Protein 6QE0 (pdb70)

Structure (mmCIF, N/CA/C/O backbone):
data_6QE0
#
_entry.id   6QE0
#
_cell.length_a   47.820
_cell.length_b   58.400
_cell.length_c   49.230
_cell.angle_alpha   90.00
_cell.angle_beta   97.32
_cell.angle_gamma   90.00
#
_symmetry.space_group_name_H-M   'P 1 21 1'
#
loop_
_entity.id
_entity.type
_entity.pdbx_description
1 polymer 'Ribosomal RNA large subunit methyltransferase J'
2 non-polymer '(2~{S})-4-[[(2~{R},3~{S},4~{R},5~{R})-5-(6-aminopurin-9-yl)-3,4-bis(oxidanyl)oxolan-2-yl]methyl-[2-[[9-[(2~{R},3~{R},4~{S},5~{R})-5-(hydroxymethyl)-3,4-bis(oxidanyl)oxolan-2-yl]purin-6-yl]amino]ethyl]amino]-2-azanyl-butanoic acid'
3 water water
#
loop_
_atom_site.group_PDB
_atom_site.id
_atom_site.type_symbol
_atom_site.label_atom_id
_atom_site.label_alt_id
_atom_site.label_comp_id
_atom_site.label_asym_id
_atom_site.label_entity_id
_atom_site.label_seq_id
_atom_site.pdbx_PDB_ins_code
_atom_site.Cartn_x
_atom_site.Cartn_y
_atom_site.Cartn_z
_atom_site.occupancy
_atom_site.B_iso_or_equiv
_atom_site.auth_seq_id
_atom_site.auth_comp_id
_atom_site.auth_asym_id
_atom_site.auth_atom_id
_atom_site.pdbx_PDB_model_num
ATOM 1 N N . GLY A 1 1 ? -5.379 -14.646 -16.045 1.00 43.11 -2 GLY A N 1
ATOM 2 C CA . GLY A 1 1 ? -4.226 -15.265 -15.417 1.00 39.49 -2 GLY A CA 1
ATOM 3 C C . GLY A 1 1 ? -3.855 -14.582 -14.119 1.00 41.82 -2 GLY A C 1
ATOM 4 O O . GLY A 1 1 ? -4.332 -13.484 -13.832 1.00 42.01 -2 GLY A O 1
ATOM 5 N N . SER A 1 2 ? -2.999 -15.236 -13.329 1.00 39.79 -1 SER A N 1
ATOM 6 C CA . SER A 1 2 ? -2.631 -14.701 -12.023 1.00 42.62 -1 SER A CA 1
ATOM 7 C C . SER A 1 2 ? -1.712 -13.494 -12.127 1.00 44.19 -1 SER A C 1
ATOM 8 O O . SER A 1 2 ? -1.557 -12.762 -11.142 1.00 46.80 -1 SER A O 1
ATOM 11 N N . HIS A 1 3 ? -1.104 -13.271 -13.292 1.00 42.76 0 HIS A N 1
ATOM 12 C CA . HIS A 1 3 ? -0.169 -12.162 -13.442 1.00 45.17 0 HIS A CA 1
ATOM 13 C C . HIS A 1 3 ? -0.873 -10.825 -13.655 1.00 44.17 0 HIS A C 1
ATOM 14 O O . HIS A 1 3 ? -0.292 -9.773 -13.366 1.00 42.95 0 HIS A O 1
ATOM 21 N N . MET A 1 4 ? -2.108 -10.834 -14.155 1.00 44.86 1 MET A N 1
ATOM 22 C CA . MET A 1 4 ? -2.857 -9.603 -14.412 1.00 43.56 1 MET A CA 1
ATOM 23 C C . MET A 1 4 ? -4.258 -9.760 -13.829 1.00 41.02 1 MET A C 1
ATOM 24 O O . MET A 1 4 ? -5.136 -10.364 -14.452 1.00 39.13 1 MET A O 1
ATOM 29 N N . LEU A 1 5 ? -4.466 -9.208 -12.639 1.00 40.17 2 LEU A N 1
ATOM 30 C CA . LEU A 1 5 ? -5.719 -9.382 -11.924 1.00 36.15 2 LEU A CA 1
ATOM 31 C C . LEU A 1 5 ? -6.667 -8.227 -12.213 1.00 36.06 2 LEU A C 1
ATOM 32 O O . LEU A 1 5 ? -6.248 -7.087 -12.429 1.00 34.86 2 LEU A O 1
ATOM 37 N N . SER A 1 6 ? -7.958 -8.541 -12.242 1.00 35.47 3 SER A N 1
ATOM 38 C CA . SER A 1 6 ? -8.988 -7.520 -12.346 1.00 35.29 3 SER A CA 1
ATOM 39 C C . SER A 1 6 ? -9.463 -7.164 -10.946 1.00 29.39 3 SER A C 1
ATOM 40 O O . SER A 1 6 ? -9.641 -8.044 -10.100 1.00 32.96 3 SER A O 1
ATOM 43 N N . TYR A 1 7 ? -9.665 -5.870 -10.707 1.00 30.12 4 TYR A N 1
ATOM 44 C CA . TYR A 1 7 ? -10.143 -5.427 -9.401 1.00 29.96 4 TYR A CA 1
ATOM 45 C C . TYR A 1 7 ? -11.493 -6.057 -9.078 1.00 29.93 4 TYR A C 1
ATOM 46 O O . TYR A 1 7 ? -12.293 -6.361 -9.967 1.00 32.02 4 TYR A O 1
ATOM 55 N N . ARG A 1 8 ? -11.736 -6.261 -7.787 1.00 28.06 5 ARG A N 1
ATOM 56 C CA . ARG A 1 8 ? -12.992 -6.845 -7.333 1.00 25.91 5 ARG A CA 1
ATOM 57 C C . ARG A 1 8 ? -14.114 -5.822 -7.416 1.00 30.23 5 ARG A C 1
ATOM 58 O O . ARG A 1 8 ? -13.973 -4.688 -6.950 1.00 28.91 5 ARG A O 1
ATOM 66 N N . HIS A 1 9 ? -15.226 -6.229 -8.019 1.00 28.77 6 HIS A N 1
ATOM 67 C CA . HIS A 1 9 ? -16.448 -5.444 -7.972 1.00 31.09 6 HIS A CA 1
ATOM 68 C C . HIS A 1 9 ? -17.153 -5.678 -6.642 1.00 30.19 6 HIS A C 1
ATOM 69 O O . HIS A 1 9 ? -17.059 -6.754 -6.045 1.00 31.90 6 HIS A O 1
ATOM 76 N N . SER A 1 10 ? -17.864 -4.656 -6.171 1.00 28.16 7 SER A N 1
ATOM 77 C CA . SER A 1 10 ? -18.667 -4.823 -4.967 1.00 29.33 7 SER A CA 1
ATOM 78 C C . SER A 1 10 ? -19.948 -4.019 -5.100 1.00 30.39 7 SER A C 1
ATOM 79 O O . SER A 1 10 ? -19.918 -2.869 -5.548 1.00 29.22 7 SER A O 1
ATOM 82 N N . PHE A 1 11 ? -21.063 -4.632 -4.710 1.00 27.63 8 PHE A N 1
ATOM 83 C CA . PHE A 1 11 ? -22.331 -3.920 -4.629 1.00 28.18 8 PHE A CA 1
ATOM 84 C C . PHE A 1 11 ? -22.408 -3.065 -3.370 1.00 26.79 8 PHE A C 1
ATOM 85 O O . PHE A 1 11 ? -23.080 -2.023 -3.359 1.00 27.07 8 PHE A O 1
ATOM 93 N N . HIS A 1 12 ? -21.715 -3.478 -2.313 1.00 26.89 9 HIS A N 1
ATOM 94 C CA . HIS A 1 12 ? -21.866 -2.908 -0.985 1.00 26.57 9 HIS A CA 1
ATOM 95 C C . HIS A 1 12 ? -20.832 -1.843 -0.658 1.00 23.09 9 HIS A C 1
ATOM 96 O O . HIS A 1 12 ? -21.073 -1.023 0.232 1.00 25.94 9 HIS A O 1
ATOM 103 N N . ALA A 1 13 ? -19.695 -1.834 -1.350 1.00 24.11 10 ALA A N 1
ATOM 104 C CA . ALA A 1 13 ? -18.582 -0.993 -0.935 1.00 22.76 10 ALA A CA 1
ATOM 105 C C . ALA A 1 13 ? -18.986 0.481 -0.950 1.00 22.99 10 ALA A C 1
ATOM 106 O O . ALA A 1 13 ? -19.720 0.932 -1.838 1.00 23.42 10 ALA A O 1
ATOM 108 N N . GLY A 1 14 ? -18.524 1.224 0.056 1.00 21.93 11 GLY A N 1
ATOM 109 C CA . GLY A 1 14 ? -18.875 2.619 0.209 1.00 19.12 11 GLY A CA 1
ATOM 110 C C . GLY A 1 14 ? -20.255 2.870 0.760 1.00 21.24 11 GLY A C 1
ATOM 111 O O . GLY A 1 14 ? -20.738 4.004 0.690 1.00 21.28 11 GLY A O 1
ATOM 112 N N . ASN A 1 15 ? -20.880 1.862 1.352 1.00 20.27 12 ASN A N 1
ATOM 113 C CA . ASN A 1 15 ? -22.190 2.066 1.959 1.00 19.10 12 ASN A CA 1
ATOM 114 C C . ASN A 1 15 ? -22.050 2.807 3.283 1.00 22.67 12 ASN A C 1
ATOM 115 O O . ASN A 1 15 ? -20.956 3.199 3.702 1.00 22.22 12 ASN A O 1
ATOM 120 N N . HIS A 1 16 ? -23.184 3.000 3.965 1.00 20.61 13 HIS A N 1
ATOM 121 C CA . HIS A 1 16 ? -23.163 3.756 5.212 1.00 20.24 13 HIS A CA 1
ATOM 122 C C . HIS A 1 16 ? -22.235 3.120 6.237 1.00 21.02 13 HIS A C 1
ATOM 123 O O . HIS A 1 16 ? -21.562 3.831 6.988 1.00 20.41 13 HIS A O 1
ATOM 130 N N . ALA A 1 17 ? -22.187 1.780 6.277 1.00 18.84 14 ALA A N 1
ATOM 131 C CA . ALA A 1 17 ? -21.332 1.098 7.245 1.00 21.42 14 ALA A CA 1
ATOM 132 C C . ALA A 1 17 ? -19.862 1.368 6.965 1.00 19.58 14 ALA A C 1
ATOM 133 O O . ALA A 1 17 ? -19.090 1.612 7.897 1.00 22.37 14 ALA A O 1
ATOM 135 N N . ASP A 1 18 ? -19.466 1.309 5.686 1.00 19.43 15 ASP A N 1
ATOM 136 C CA . ASP A 1 18 ? -18.083 1.590 5.306 1.00 17.85 15 ASP A CA 1
ATOM 137 C C . ASP A 1 18 ? -17.722 3.027 5.655 1.00 22.00 15 ASP A C 1
ATOM 138 O O . ASP A 1 18 ? -16.634 3.307 6.180 1.00 17.98 15 ASP A O 1
ATOM 143 N N . VAL A 1 19 ? -18.623 3.964 5.366 1.00 18.24 16 VAL A N 1
ATOM 144 C CA . VAL A 1 19 ? -18.370 5.355 5.735 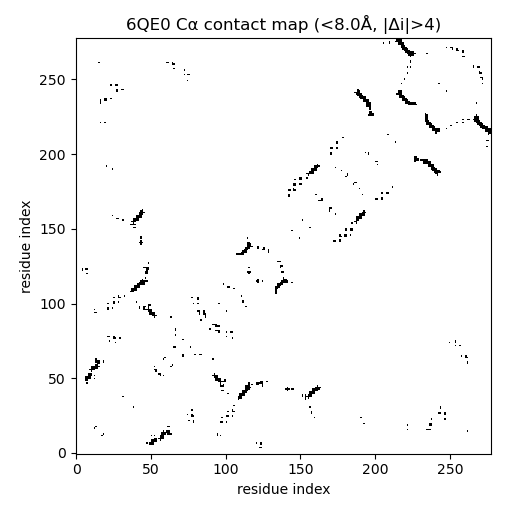1.00 16.15 16 VAL A CA 1
ATOM 145 C C . VAL A 1 19 ? -18.066 5.477 7.217 1.00 18.05 16 VAL A C 1
ATOM 146 O O . VAL A 1 19 ? -17.072 6.094 7.608 1.00 20.79 16 VAL A O 1
ATOM 150 N N . LEU A 1 20 ? -18.910 4.893 8.073 1.00 18.59 17 LEU A N 1
ATOM 151 C CA . LEU A 1 20 ? -18.658 4.979 9.506 1.00 16.64 17 LEU A CA 1
ATOM 152 C C . LEU A 1 20 ? -17.353 4.289 9.883 1.00 19.80 17 LEU A C 1
ATOM 153 O O . LEU A 1 20 ? -16.546 4.830 10.650 1.00 19.62 17 LEU A O 1
ATOM 158 N N . LYS A 1 21 ? -17.138 3.084 9.358 1.00 21.59 18 LYS A N 1
ATOM 159 C CA . LYS A 1 21 ? -16.003 2.270 9.798 1.00 18.81 18 LYS A CA 1
ATOM 160 C C . LYS A 1 21 ? -14.668 2.892 9.383 1.00 19.67 18 LYS A C 1
ATOM 161 O O . LYS A 1 21 ? -13.743 3.004 10.200 1.00 20.78 18 LYS A O 1
ATOM 167 N N . HIS A 1 22 ? -14.588 3.347 8.139 1.00 18.39 19 HIS A N 1
ATOM 168 C CA . HIS A 1 22 ? -13.344 3.920 7.626 1.00 15.93 19 HIS A CA 1
ATOM 169 C C . HIS A 1 22 ? -13.104 5.324 8.168 1.00 18.24 19 HIS A C 1
ATOM 170 O O . HIS A 1 22 ? -11.941 5.737 8.326 1.00 21.66 19 HIS A O 1
ATOM 177 N N . THR A 1 23 ? -14.179 6.074 8.451 1.00 17.92 20 THR A N 1
ATOM 178 C CA . THR A 1 23 ? -14.038 7.323 9.196 1.00 16.73 20 THR A CA 1
ATOM 179 C C . THR A 1 23 ? -13.350 7.075 10.529 1.00 20.30 20 THR A C 1
ATOM 180 O O . THR A 1 23 ? -12.347 7.717 10.864 1.00 19.23 20 THR A O 1
ATOM 184 N N . VAL A 1 24 ? -13.862 6.115 11.295 1.00 22.01 21 VAL A N 1
ATOM 185 C CA . VAL A 1 24 ? -13.295 5.842 12.608 1.00 18.64 21 VAL A CA 1
ATOM 186 C C . VAL A 1 24 ? -11.859 5.333 12.487 1.00 20.14 21 VAL A C 1
ATOM 187 O O . VAL A 1 24 ? -10.974 5.744 13.254 1.00 20.67 21 VAL A O 1
ATOM 191 N N . GLN A 1 25 ? -11.614 4.433 11.529 1.00 17.62 22 GLN A N 1
ATOM 192 C CA . GLN A 1 25 ? -10.253 3.947 11.283 1.00 14.43 22 GLN A CA 1
ATOM 193 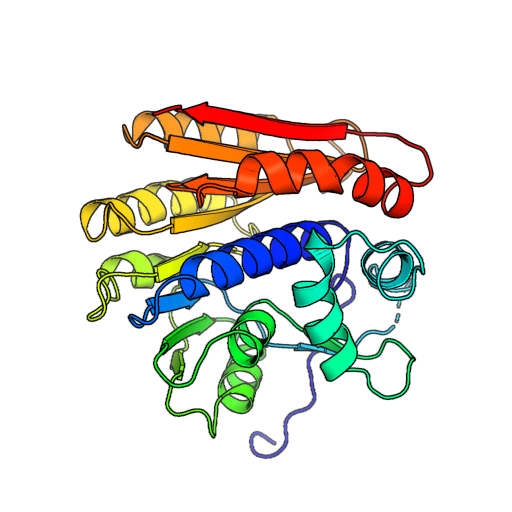C C . GLN A 1 25 ? -9.301 5.102 11.000 1.00 22.02 22 GLN A C 1
ATOM 194 O O . GLN A 1 25 ? -8.209 5.183 11.585 1.00 21.81 22 GLN A O 1
ATOM 200 N N . SER A 1 26 ? -9.705 6.017 10.115 1.00 19.37 23 SER A N 1
ATOM 201 C CA . SER A 1 26 ? -8.824 7.131 9.758 1.00 18.37 23 SER A CA 1
ATOM 202 C C . SER A 1 26 ? -8.548 8.038 10.953 1.00 20.57 23 SER A C 1
ATOM 203 O O . SER A 1 26 ? -7.405 8.486 11.150 1.00 22.62 23 SER A O 1
ATOM 206 N N . LEU A 1 27 ? -9.568 8.298 11.777 1.00 22.42 24 LEU A N 1
ATOM 207 C CA . LEU A 1 27 ? -9.371 9.165 12.933 1.00 21.07 24 LEU A CA 1
ATOM 208 C C . LEU A 1 27 ? -8.402 8.536 13.924 1.00 22.38 24 LEU A C 1
ATOM 209 O O . LEU A 1 27 ? -7.569 9.230 14.512 1.00 24.12 24 LEU A O 1
ATOM 214 N N . ILE A 1 28 ? -8.485 7.217 14.109 1.00 24.52 25 ILE A N 1
ATOM 215 C CA . ILE A 1 28 ? -7.530 6.547 14.990 1.00 21.18 25 ILE A CA 1
ATOM 216 C C . ILE A 1 28 ? -6.122 6.614 14.412 1.00 22.10 25 ILE A C 1
ATOM 217 O O . ILE A 1 28 ? -5.172 6.999 15.103 1.00 24.20 25 ILE A O 1
ATOM 222 N N . ILE A 1 29 ? -5.974 6.255 13.137 1.00 21.60 26 ILE A N 1
ATOM 223 C CA . ILE A 1 29 ? -4.660 6.345 12.494 1.00 19.09 26 ILE A CA 1
ATOM 224 C C . ILE A 1 29 ? -4.067 7.745 12.664 1.00 25.32 26 ILE A C 1
ATOM 225 O O . ILE A 1 29 ? -2.912 7.903 13.079 1.00 22.42 26 ILE A O 1
ATOM 230 N N . GLU A 1 30 ? -4.852 8.785 12.375 1.00 22.62 27 GLU A N 1
ATOM 231 C CA . GLU A 1 30 ? -4.312 10.144 12.498 1.00 24.17 27 GLU A CA 1
ATOM 232 C C . GLU A 1 30 ? -3.878 10.456 13.924 1.00 24.87 27 GLU A C 1
ATOM 233 O O . GLU A 1 30 ? -2.882 11.155 14.130 1.00 24.63 27 GLU A O 1
ATOM 239 N N . SER A 1 31 ? -4.577 9.919 14.923 1.00 21.08 28 SER A N 1
ATOM 240 C CA . SER A 1 31 ? -4.201 10.167 16.306 1.00 23.95 28 SER A CA 1
ATOM 241 C C . SER A 1 31 ? -2.907 9.449 16.664 1.00 25.18 28 SER A C 1
ATOM 242 O O . SER A 1 31 ? -2.040 10.018 17.341 1.00 25.13 28 SER A O 1
ATOM 245 N N . LEU A 1 32 ? -2.769 8.193 16.238 1.00 23.26 29 LEU A N 1
ATOM 246 C CA . LEU A 1 32 ? -1.520 7.478 16.480 1.00 24.31 29 LEU A CA 1
ATOM 247 C C . LEU A 1 32 ? -0.344 8.200 15.840 1.00 25.43 29 LEU A C 1
ATOM 248 O O . LEU A 1 32 ? 0.782 8.129 16.350 1.00 29.73 29 LEU A O 1
ATOM 253 N N . LYS A 1 33 ? -0.583 8.896 14.729 1.00 23.35 30 LYS A N 1
ATOM 254 C CA . LYS A 1 33 ? 0.478 9.647 14.064 1.00 25.50 30 LYS A CA 1
ATOM 255 C C . LYS A 1 33 ? 0.883 10.912 14.819 1.00 30.10 30 LYS A C 1
ATOM 256 O O . LYS A 1 33 ? 1.801 11.614 14.368 1.00 28.69 30 LYS A O 1
ATOM 262 N N . GLU A 1 34 ? 0.257 11.204 15.963 1.00 25.57 31 GLU A N 1
ATOM 263 C CA . GLU A 1 34 ? 0.639 12.356 16.768 1.00 30.26 31 GLU A CA 1
ATOM 264 C C . GLU A 1 34 ? 1.945 12.141 17.525 1.00 29.41 31 GLU A C 1
ATOM 265 O O . GLU A 1 34 ? 2.479 13.100 18.091 1.00 31.19 31 GLU A O 1
ATOM 271 N N . LYS A 1 35 ? 2.456 10.920 17.568 1.00 28.31 32 LYS A N 1
ATOM 272 C CA . LYS A 1 35 ? 3.790 10.644 18.081 1.00 31.56 32 LYS A CA 1
ATOM 273 C C . LYS A 1 35 ? 4.640 10.082 16.952 1.00 32.09 32 LYS A C 1
ATOM 274 O O . LYS A 1 35 ? 4.164 9.274 16.150 1.00 29.77 32 LYS A O 1
ATOM 280 N N . ASP A 1 36 ? 5.908 10.504 16.894 1.00 30.36 33 ASP A N 1
ATOM 281 C CA . ASP A 1 36 ? 6.789 10.048 15.827 1.00 29.82 33 ASP A CA 1
ATOM 282 C C . ASP A 1 36 ? 7.042 8.548 15.873 1.00 26.95 33 ASP A C 1
ATOM 283 O O . ASP A 1 36 ? 7.332 7.950 14.830 1.00 30.26 33 ASP A O 1
ATOM 288 N N . LYS A 1 37 ? 6.922 7.931 17.039 1.00 25.32 34 LYS A N 1
ATOM 289 C CA . LYS A 1 37 ? 7.288 6.532 17.190 1.00 27.66 34 LYS A CA 1
ATOM 290 C C . LYS A 1 37 ? 6.420 5.657 16.287 1.00 27.91 34 LYS A C 1
ATOM 291 O O . LYS A 1 37 ? 5.237 5.945 16.098 1.00 26.52 34 LYS A O 1
ATOM 297 N N . PRO A 1 38 ? 6.967 4.578 15.732 1.00 25.64 35 PRO A N 1
ATOM 298 C CA . PRO A 1 38 ? 6.209 3.765 14.777 1.00 23.36 35 PRO A CA 1
ATOM 299 C C . PRO A 1 38 ? 5.054 3.035 15.448 1.00 21.29 35 PRO A C 1
ATOM 300 O O . PRO A 1 38 ? 5.043 2.803 16.655 1.00 24.92 35 PRO A O 1
ATOM 304 N N . PHE A 1 39 ? 4.079 2.639 14.629 1.00 22.95 36 PHE A N 1
ATOM 305 C CA . PHE A 1 39 ? 3.008 1.785 15.118 1.00 20.24 36 PHE A CA 1
ATOM 306 C C . PHE A 1 39 ? 2.650 0.759 14.051 1.00 23.90 36 PHE A C 1
ATOM 307 O O . PHE A 1 39 ? 2.967 0.924 12.867 1.00 24.86 36 PHE A O 1
ATOM 315 N N . LEU A 1 40 ? 1.963 -0.295 14.489 1.00 25.52 37 LEU A N 1
ATOM 316 C CA . LEU A 1 40 ? 1.448 -1.337 13.611 1.00 22.02 37 LEU A CA 1
ATOM 317 C C . LEU A 1 40 ? -0.039 -1.129 13.344 1.00 22.23 37 LEU A C 1
ATOM 318 O O . LEU A 1 40 ? -0.810 -0.807 14.258 1.00 24.96 37 LEU A O 1
ATOM 323 N N . TYR A 1 41 ? -0.446 -1.343 12.090 1.00 20.02 38 TYR A N 1
ATOM 324 C CA . TYR A 1 41 ? -1.852 -1.484 11.711 1.00 20.58 38 TYR A CA 1
ATOM 325 C C . TYR A 1 41 ? -2.087 -2.952 11.376 1.00 22.66 38 TYR A C 1
ATOM 326 O O . TYR A 1 41 ? -1.458 -3.497 10.463 1.00 24.19 38 TYR A O 1
ATOM 335 N N . LEU A 1 42 ? -2.978 -3.599 12.112 1.00 20.27 39 LEU A N 1
ATOM 336 C CA . LEU A 1 42 ? -3.255 -5.017 11.931 1.00 24.55 39 LEU A CA 1
ATOM 337 C C . LEU A 1 42 ? -4.698 -5.128 11.472 1.00 19.87 39 LEU A C 1
ATOM 338 O O . LEU A 1 42 ? -5.606 -4.644 12.160 1.00 23.66 39 LEU A O 1
ATOM 343 N N . ASP A 1 43 ? -4.914 -5.771 10.325 1.00 22.74 40 ASP A N 1
ATOM 344 C CA . ASP A 1 43 ? -6.237 -5.873 9.690 1.00 22.59 40 ASP A CA 1
ATOM 345 C C . ASP A 1 43 ? -6.553 -7.360 9.615 1.00 22.68 40 ASP A C 1
ATOM 346 O O . ASP A 1 43 ? -6.007 -8.069 8.764 1.00 24.05 40 ASP A O 1
ATOM 351 N N . THR A 1 44 ? -7.418 -7.838 10.511 1.00 21.40 41 THR A N 1
ATOM 352 C CA . THR A 1 44 ? -7.650 -9.277 10.634 1.00 23.34 41 THR A CA 1
ATOM 353 C C . THR A 1 44 ? -8.374 -9.834 9.417 1.00 23.84 41 THR A C 1
ATOM 354 O O . THR A 1 44 ? -8.041 -10.922 8.939 1.00 23.52 41 THR A O 1
ATOM 358 N N . HIS A 1 45 ? -9.379 -9.113 8.909 1.00 20.61 42 HIS A N 1
ATOM 359 C CA . HIS A 1 45 ? -10.141 -9.534 7.741 1.00 21.38 42 HIS A CA 1
ATOM 360 C C . HIS A 1 45 ? -10.107 -8.390 6.729 1.00 23.53 42 HIS A C 1
ATOM 361 O O . HIS A 1 45 ? -11.009 -7.549 6.671 1.00 23.80 42 HIS A O 1
ATOM 368 N N . ALA A 1 46 ? -9.059 -8.372 5.909 1.00 22.84 43 ALA A N 1
ATOM 369 C CA . ALA A 1 46 ? -8.695 -7.189 5.137 1.00 22.23 43 ALA A CA 1
ATOM 370 C C . ALA A 1 46 ? -9.426 -7.054 3.803 1.00 18.29 43 ALA A C 1
ATOM 371 O O . ALA A 1 46 ? -9.421 -5.964 3.221 1.00 22.50 43 ALA A O 1
ATOM 373 N N . GLY A 1 47 ? -10.028 -8.117 3.292 1.00 23.46 44 GLY A N 1
ATOM 374 C CA . GLY A 1 47 ? -10.694 -7.974 2.012 1.00 23.68 44 GLY A CA 1
ATOM 375 C C . GLY A 1 47 ? -9.722 -7.884 0.836 1.00 23.68 44 GLY A C 1
ATOM 376 O O . GLY A 1 47 ? -8.564 -8.299 0.906 1.00 24.09 44 GLY A O 1
ATOM 377 N N . ALA A 1 48 ? -10.216 -7.316 -0.266 1.00 23.30 45 ALA A N 1
ATOM 378 C CA . ALA A 1 48 ? -9.420 -7.236 -1.492 1.00 25.76 45 ALA A CA 1
ATOM 379 C C . ALA A 1 48 ? -8.501 -6.031 -1.523 1.00 25.96 45 ALA A C 1
ATOM 380 O O . ALA A 1 48 ? -7.449 -6.074 -2.177 1.00 26.96 45 ALA A O 1
ATOM 382 N N . GLY A 1 49 ? -8.868 -4.958 -0.837 1.00 23.77 46 GLY A N 1
ATOM 383 C CA . GLY A 1 49 ? -8.044 -3.767 -0.785 1.00 26.03 46 GLY A CA 1
ATOM 384 C C . GLY A 1 49 ? -8.771 -2.564 -1.333 1.00 24.89 46 GLY A C 1
ATOM 385 O O . GLY A 1 49 ? -8.863 -1.534 -0.662 1.00 27.80 46 GLY A O 1
ATOM 386 N N . ARG A 1 50 ? -9.259 -2.675 -2.567 1.00 25.45 47 ARG A N 1
ATOM 387 C CA . ARG A 1 50 ? -10.138 -1.686 -3.172 1.00 24.56 47 ARG A CA 1
ATOM 388 C C . ARG A 1 50 ? -11.247 -2.429 -3.897 1.00 23.63 47 ARG A C 1
ATOM 389 O O . ARG A 1 50 ? -11.144 -3.629 -4.162 1.00 23.35 47 ARG A O 1
ATOM 397 N N . TYR A 1 51 ? -12.317 -1.703 -4.206 1.00 27.62 48 TYR A N 1
ATOM 398 C CA . TYR A 1 51 ? -13.458 -2.279 -4.896 1.00 24.62 48 TYR A CA 1
ATOM 399 C C . TYR A 1 51 ? -13.888 -1.360 -6.019 1.00 26.56 48 TYR A C 1
ATOM 400 O O . TYR A 1 51 ? -13.943 -0.137 -5.847 1.00 26.28 48 TYR A O 1
ATOM 409 N N . GLN A 1 52 ? -14.191 -1.967 -7.165 1.00 26.09 49 GLN A N 1
ATOM 410 C CA . GLN A 1 52 ? -14.702 -1.241 -8.314 1.00 30.23 49 GLN A CA 1
ATOM 411 C C . GLN A 1 52 ? -16.209 -1.053 -8.173 1.00 30.79 49 GLN A C 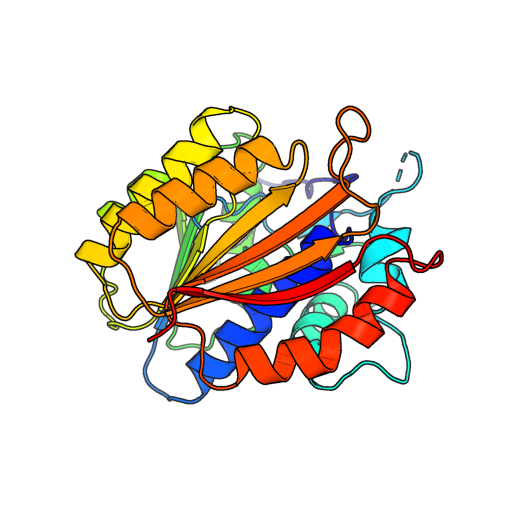1
ATOM 412 O O . GLN A 1 52 ? -16.954 -2.022 -7.978 1.00 30.78 49 GLN A O 1
ATOM 418 N N . LEU A 1 53 ? -16.650 0.194 -8.288 1.00 28.81 50 LEU A N 1
ATOM 419 C CA . LEU A 1 53 ? -18.028 0.573 -8.023 1.00 26.64 50 LEU A CA 1
ATOM 420 C C . LEU A 1 53 ? -18.843 0.555 -9.309 1.00 30.63 50 LEU A C 1
ATOM 421 O O . LEU A 1 53 ? -18.327 0.815 -10.396 1.00 32.64 50 LEU A O 1
ATOM 426 N N . GLY A 1 54 ? -20.131 0.258 -9.164 1.00 29.77 51 GLY A N 1
ATOM 427 C CA . GLY A 1 54 ? -21.018 0.105 -10.304 1.00 36.40 51 GLY A CA 1
ATOM 428 C C . GLY A 1 54 ? -21.322 1.398 -11.032 1.00 40.06 51 GLY A C 1
ATOM 429 O O . GLY A 1 54 ? -22.050 1.404 -12.035 1.00 47.92 51 GLY A O 1
ATOM 430 N N . ARG A 1 60 ? -29.596 -2.914 -10.263 1.00 53.40 57 ARG A N 1
ATOM 431 C CA . ARG A 1 60 ? -29.341 -2.599 -8.862 1.00 49.68 57 ARG A CA 1
ATOM 432 C C . ARG A 1 60 ? -28.152 -1.659 -8.726 1.00 46.95 57 ARG A C 1
ATOM 433 O O . ARG A 1 60 ? -26.999 -2.084 -8.820 1.00 48.53 57 ARG A O 1
ATOM 441 N N . THR A 1 61 ? -28.430 -0.379 -8.502 1.00 46.35 58 THR A N 1
ATOM 442 C CA . THR A 1 61 ? -27.350 0.570 -8.284 1.00 43.04 58 THR A CA 1
ATOM 443 C C . THR A 1 61 ? -26.665 0.277 -6.954 1.00 39.99 58 THR A C 1
ATOM 444 O O . THR A 1 61 ? -27.322 -0.026 -5.952 1.00 37.42 58 THR A O 1
ATOM 448 N N . GLY A 1 62 ? -25.335 0.367 -6.955 1.00 36.67 59 GLY A N 1
ATOM 449 C CA . GLY A 1 62 ? -24.570 0.030 -5.773 1.00 34.25 59 GLY A CA 1
ATOM 450 C C . GLY A 1 62 ? -24.852 0.958 -4.608 1.00 32.88 59 GLY A C 1
ATOM 451 O O . GLY A 1 62 ? -25.296 2.101 -4.761 1.00 28.56 59 GLY A O 1
ATOM 452 N N . LYS A 1 63 ? -24.569 0.442 -3.409 1.00 25.56 60 LYS A N 1
ATOM 453 C CA . LYS A 1 63 ? -24.853 1.186 -2.190 1.00 27.54 60 LYS A CA 1
ATOM 454 C C . LYS A 1 63 ? -23.960 2.407 -2.031 1.00 26.86 60 LYS A C 1
ATOM 455 O O . LYS A 1 63 ? -24.281 3.285 -1.224 1.00 24.95 60 LYS A O 1
ATOM 461 N N . TYR A 1 64 ? -22.855 2.485 -2.780 1.00 25.94 61 TYR A N 1
ATOM 462 C CA . TYR A 1 64 ? -21.998 3.663 -2.700 1.00 24.64 61 TYR A CA 1
ATOM 463 C C . TYR A 1 64 ? -22.772 4.933 -3.017 1.00 26.91 61 TYR A C 1
ATOM 464 O O . TYR A 1 64 ? -22.433 6.007 -2.512 1.00 26.38 61 TYR A O 1
ATOM 473 N N . LEU A 1 65 ? -23.817 4.826 -3.844 1.00 26.73 62 LEU A N 1
ATOM 474 C CA . LEU A 1 65 ? -24.579 6.013 -4.214 1.00 29.20 62 LEU A CA 1
ATOM 475 C C . LEU A 1 65 ? -25.349 6.574 -3.032 1.00 27.40 62 LEU A C 1
ATOM 476 O O . LEU A 1 65 ? -25.638 7.774 -3.002 1.00 28.96 62 LEU A O 1
ATOM 481 N N . GLU A 1 66 ? -25.671 5.736 -2.046 1.00 27.49 63 GLU A N 1
ATOM 482 C CA . GLU A 1 66 ? -26.335 6.191 -0.836 1.00 27.89 63 GLU A CA 1
ATOM 483 C C . GLU A 1 66 ? -25.383 6.448 0.332 1.00 30.61 63 GLU A C 1
ATOM 484 O O . GLU A 1 66 ? -25.825 6.974 1.360 1.00 27.97 63 GLU A O 1
ATOM 490 N N . GLY A 1 67 ? -24.103 6.083 0.207 1.00 25.84 64 GLY A N 1
ATOM 491 C CA . GLY A 1 67 ? -23.128 6.304 1.262 1.00 24.93 64 GLY A CA 1
ATOM 492 C C . GLY A 1 67 ? -22.056 7.315 0.908 1.00 23.53 64 GLY A C 1
ATOM 493 O O . GLY A 1 67 ? -22.283 8.525 1.003 1.00 25.30 64 GLY A O 1
ATOM 494 N N . ILE A 1 68 ? -20.893 6.826 0.460 1.00 22.34 65 ILE A N 1
ATOM 495 C CA . ILE A 1 68 ? -19.740 7.692 0.179 1.00 25.09 65 ILE A CA 1
ATOM 496 C C . ILE A 1 68 ? -20.083 8.789 -0.832 1.00 24.76 65 ILE A C 1
ATOM 497 O O . ILE A 1 68 ? -19.583 9.919 -0.733 1.00 25.03 65 ILE A O 1
ATOM 502 N N . ALA A 1 69 ? -20.916 8.478 -1.826 1.00 26.55 66 ALA A N 1
ATOM 503 C CA . ALA A 1 69 ? -21.220 9.467 -2.858 1.00 25.88 66 ALA A CA 1
ATOM 504 C C . ALA A 1 69 ? -21.906 10.693 -2.277 1.00 27.14 66 ALA A C 1
ATOM 505 O O . ALA A 1 69 ? -21.742 11.803 -2.790 1.00 27.33 66 ALA A O 1
ATOM 507 N N . ARG A 1 70 ? -22.680 10.514 -1.215 1.00 24.26 67 ARG A N 1
ATOM 508 C CA . ARG A 1 70 ? -23.436 11.615 -0.641 1.00 27.81 67 ARG A CA 1
ATOM 509 C C . ARG A 1 70 ? -22.589 12.559 0.206 1.00 26.96 67 ARG A C 1
ATOM 510 O O . ARG A 1 70 ? -23.095 13.607 0.622 1.00 28.97 67 ARG A O 1
ATOM 518 N N . ILE A 1 71 ? -21.319 12.236 0.459 1.00 26.00 68 ILE A N 1
ATOM 519 C CA . ILE A 1 71 ? -20.511 13.055 1.359 1.00 28.11 68 ILE A CA 1
ATOM 520 C C . ILE A 1 71 ? -19.207 13.556 0.734 1.00 26.86 68 ILE A C 1
ATOM 521 O O . ILE A 1 71 ? -18.734 14.647 1.074 1.00 26.79 68 ILE A O 1
ATOM 526 N N . TRP A 1 72 ? -18.614 12.773 -0.176 1.00 25.10 69 TRP A N 1
ATOM 527 C CA . TRP A 1 72 ? -17.223 13.017 -0.561 1.00 28.11 69 TRP A CA 1
ATOM 528 C C . TRP A 1 72 ? -16.995 14.356 -1.257 1.00 30.50 69 TRP A C 1
ATOM 529 O O . TRP A 1 72 ? -15.871 14.868 -1.211 1.00 33.16 69 TRP A O 1
ATOM 540 N N . GLN A 1 73 ? -18.018 14.946 -1.877 1.00 28.80 70 GLN A N 1
ATOM 541 C CA . GLN A 1 73 ? -17.856 16.209 -2.587 1.00 33.46 70 GLN A CA 1
ATOM 542 C C . GLN A 1 73 ? -18.616 17.360 -1.946 1.00 33.23 70 GLN A C 1
ATOM 543 O O . GLN A 1 73 ? -18.747 18.422 -2.564 1.00 33.98 70 GLN A O 1
ATOM 549 N N . GLN A 1 74 ? -19.107 17.189 -0.725 1.00 32.44 71 GLN A N 1
ATOM 550 C CA . GLN A 1 74 ? -19.861 18.256 -0.080 1.00 32.60 71 GLN A CA 1
ATOM 551 C C . GLN A 1 74 ? -18.929 19.385 0.346 1.00 33.15 71 GLN A C 1
ATOM 552 O O . GLN A 1 74 ? -17.839 19.151 0.881 1.00 28.52 71 GLN A O 1
ATOM 558 N N . ASP A 1 75 ? -19.366 20.623 0.099 1.00 29.61 72 ASP A N 1
ATOM 559 C CA . ASP A 1 75 ? -18.551 21.790 0.428 1.00 30.61 72 ASP A CA 1
ATOM 560 C C . ASP A 1 75 ? -18.357 21.958 1.930 1.00 30.38 72 ASP A C 1
ATOM 561 O O . ASP A 1 75 ? -17.348 22.526 2.366 1.00 31.65 72 ASP A O 1
ATOM 566 N N . ASP A 1 76 ? -19.318 21.510 2.735 1.00 27.01 73 ASP A N 1
ATOM 567 C CA . ASP A 1 76 ? -19.252 21.640 4.183 1.00 25.68 73 ASP A CA 1
ATOM 568 C C . ASP A 1 76 ? -18.794 20.358 4.864 1.00 25.07 73 ASP A C 1
ATOM 569 O O . ASP A 1 76 ? -19.195 20.088 5.998 1.00 29.10 73 ASP A O 1
ATOM 574 N N . LEU A 1 77 ? -17.965 19.565 4.199 1.00 25.81 74 LEU A N 1
ATOM 575 C CA . LEU A 1 77 ? -17.469 18.341 4.806 1.00 24.73 74 LEU A CA 1
ATOM 576 C C . LEU A 1 77 ? -16.791 18.680 6.132 1.00 25.78 74 LEU A C 1
ATOM 577 O O . LEU A 1 77 ? -15.938 19.584 6.174 1.00 25.08 74 LEU A O 1
ATOM 582 N N . PRO A 1 78 ? -17.156 18.015 7.230 1.00 24.42 75 PRO A N 1
ATOM 583 C CA . PRO A 1 78 ? -16.537 18.328 8.520 1.00 23.64 75 PRO A CA 1
ATOM 584 C C . PRO A 1 78 ? -15.055 18.010 8.487 1.00 25.04 75 PRO A C 1
ATOM 585 O O . PRO A 1 78 ? -14.612 17.121 7.756 1.00 25.66 75 PRO A O 1
ATOM 589 N N . ALA A 1 79 ? -14.295 18.767 9.281 1.00 27.84 76 ALA A N 1
ATOM 590 C CA . ALA A 1 79 ? -12.842 18.616 9.282 1.00 29.51 76 ALA A CA 1
ATOM 591 C C . ALA A 1 79 ? -12.430 17.199 9.640 1.00 26.97 76 ALA A C 1
ATOM 592 O O . ALA A 1 79 ? -11.433 16.684 9.112 1.00 30.50 76 ALA A O 1
ATOM 594 N N . GLU A 1 80 ? -13.186 16.556 10.529 1.00 27.87 77 GLU A N 1
ATOM 595 C CA . GLU A 1 80 ? -12.865 15.214 10.988 1.00 29.80 77 GLU A CA 1
ATOM 596 C C . GLU A 1 80 ? -12.928 14.178 9.874 1.00 29.15 77 GLU A C 1
ATOM 597 O O . GLU A 1 80 ? -12.400 13.073 10.041 1.00 33.89 77 GLU A O 1
ATOM 603 N N . LEU A 1 81 ? -13.574 14.493 8.752 1.00 27.62 78 LEU A N 1
ATOM 604 C CA . LEU A 1 81 ? -13.691 13.561 7.643 1.00 27.98 78 LEU A CA 1
ATOM 605 C C . LEU A 1 81 ? -12.611 13.755 6.592 1.00 25.88 78 LEU A C 1
ATOM 606 O O . LEU A 1 81 ? -12.539 12.961 5.646 1.00 24.38 78 LEU A O 1
ATOM 611 N N . GLU A 1 82 ? -11.774 14.781 6.736 1.00 25.10 79 GLU A N 1
ATOM 612 C CA . GLU A 1 82 ? -10.901 15.174 5.638 1.00 26.76 79 GLU A CA 1
ATOM 613 C C . GLU A 1 82 ? -9.858 14.110 5.315 1.00 26.03 79 GLU A C 1
ATOM 614 O O . GLU A 1 82 ? -9.548 13.889 4.138 1.00 24.57 79 GLU A O 1
ATOM 620 N N . ALA A 1 83 ? -9.283 13.459 6.333 1.00 23.30 80 ALA A N 1
ATOM 621 C CA . ALA A 1 83 ? -8.259 12.453 6.054 1.00 24.46 80 ALA A CA 1
ATOM 622 C C . ALA A 1 83 ? -8.849 11.282 5.281 1.00 24.57 80 ALA A C 1
ATOM 623 O O . ALA A 1 83 ? -8.253 10.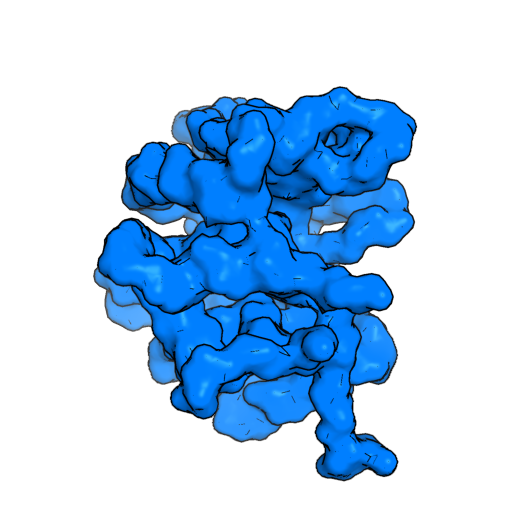787 4.315 1.00 25.92 80 ALA A O 1
ATOM 625 N N . TYR A 1 84 ? -10.023 10.818 5.711 1.00 24.95 81 TYR A N 1
ATOM 626 C CA . TYR A 1 84 ? -10.718 9.738 5.024 1.00 22.94 81 TYR A CA 1
ATOM 627 C C . TYR A 1 84 ? -11.048 10.132 3.593 1.00 25.09 81 TYR A C 1
ATOM 628 O O . TYR A 1 84 ? -10.752 9.396 2.648 1.00 24.27 81 TYR A O 1
ATOM 637 N N . ILE A 1 85 ? -11.677 11.296 3.415 1.00 22.04 82 ILE A N 1
ATOM 638 C CA . ILE A 1 85 ? -12.125 11.692 2.085 1.00 23.82 82 ILE A CA 1
ATOM 639 C C . ILE A 1 85 ? -10.946 11.924 1.146 1.00 26.55 82 ILE A C 1
ATOM 640 O O . ILE A 1 85 ? -11.037 11.636 -0.055 1.00 25.55 82 ILE A O 1
ATOM 645 N N . ASN A 1 8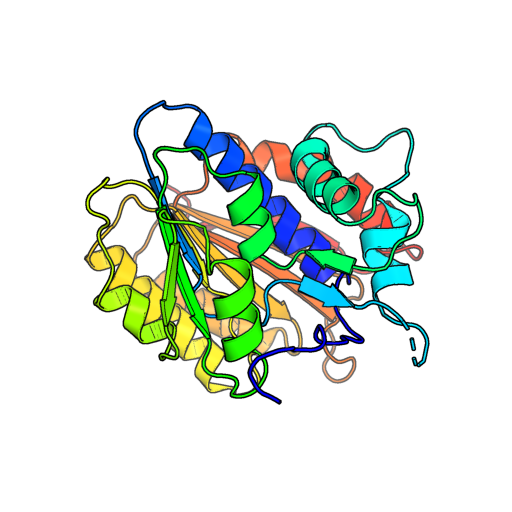6 ? -9.820 12.416 1.671 1.00 26.01 83 ASN A N 1
ATOM 646 C CA . ASN A 1 86 ? -8.651 12.613 0.819 1.00 27.62 83 ASN A CA 1
ATOM 647 C C . ASN A 1 86 ? -8.093 11.290 0.312 1.00 28.32 83 ASN A C 1
ATOM 648 O O . ASN A 1 86 ? -7.536 11.244 -0.790 1.00 29.61 83 ASN A O 1
ATOM 653 N N . VAL A 1 87 ? -8.236 10.205 1.082 1.00 26.24 84 VAL A N 1
ATOM 654 C CA . VAL A 1 87 ? -7.857 8.898 0.552 1.00 26.67 84 VAL A CA 1
ATOM 655 C C . VAL A 1 87 ? -8.804 8.480 -0.563 1.00 27.48 84 VAL A C 1
ATOM 656 O O . VAL A 1 87 ? -8.373 7.972 -1.608 1.00 29.62 84 VAL A O 1
ATOM 660 N N . VAL A 1 88 ? -10.110 8.672 -0.358 1.00 25.95 85 VAL A N 1
ATOM 661 C CA . VAL A 1 88 ? -11.071 8.372 -1.414 1.00 26.27 85 VAL A CA 1
ATOM 662 C C . VAL A 1 88 ? -10.746 9.166 -2.676 1.00 27.82 85 VAL A C 1
ATOM 663 O O . VAL A 1 88 ? -10.717 8.618 -3.783 1.00 30.74 85 VAL A O 1
ATOM 667 N N . LYS A 1 89 ? -10.491 10.469 -2.525 1.00 28.21 86 LYS A N 1
ATOM 668 C CA . LYS A 1 89 ? -10.166 11.307 -3.677 1.00 29.55 86 LYS A CA 1
ATOM 669 C C . LYS A 1 89 ? -8.896 10.827 -4.371 1.00 32.32 86 LYS A C 1
ATOM 670 O O . LYS A 1 89 ? -8.802 10.870 -5.602 1.00 32.92 86 LYS A O 1
ATOM 676 N N . HIS A 1 90 ? -7.914 10.360 -3.590 1.00 28.55 87 HIS A N 1
ATOM 677 C CA . HIS A 1 90 ? -6.639 9.905 -4.141 1.00 31.07 87 HIS A CA 1
ATOM 678 C C . HIS A 1 90 ? -6.817 8.771 -5.141 1.00 35.38 87 HIS A C 1
ATOM 679 O O . HIS A 1 90 ? -6.042 8.662 -6.097 1.00 33.58 87 HIS A O 1
ATOM 686 N N . PHE A 1 91 ? -7.812 7.910 -4.932 1.00 30.91 88 PHE A N 1
ATOM 687 C CA . PHE A 1 91 ? -8.087 6.786 -5.811 1.00 31.21 88 PHE A CA 1
ATOM 688 C C . PHE A 1 91 ? -9.142 7.107 -6.862 1.00 31.93 88 PHE A C 1
ATOM 689 O O . PHE A 1 91 ? -9.550 6.215 -7.611 1.00 32.98 88 PHE A O 1
ATOM 697 N N . ASN A 1 92 ? -9.583 8.364 -6.944 1.00 31.49 89 ASN A N 1
ATOM 698 C CA . ASN A 1 92 ? -10.614 8.784 -7.883 1.00 33.84 89 ASN A CA 1
ATOM 699 C C . ASN A 1 92 ? -10.295 10.193 -8.383 1.00 39.41 89 ASN A C 1
ATOM 700 O O . ASN A 1 92 ? -11.073 11.130 -8.222 1.00 41.66 89 ASN A O 1
ATOM 705 N N . ARG A 1 93 ? -9.121 10.336 -9.005 1.00 40.62 90 ARG A N 1
ATOM 706 C CA . ARG A 1 93 ? -8.688 11.638 -9.508 1.00 45.63 90 ARG A CA 1
ATOM 707 C C . ARG A 1 93 ? -9.657 12.214 -10.534 1.00 45.32 90 ARG A C 1
ATOM 708 O O . ARG A 1 93 ? -9.816 13.436 -10.615 1.00 46.34 90 ARG A O 1
ATOM 716 N N . SER A 1 94 ? -10.313 11.359 -11.323 1.00 47.39 91 SER A N 1
ATOM 717 C CA . SER A 1 94 ? -11.190 11.835 -12.387 1.00 49.14 91 SER A CA 1
ATOM 718 C C . SER A 1 94 ? -12.376 12.643 -11.870 1.00 48.01 91 SER A C 1
ATOM 719 O O . SER A 1 94 ? -13.098 13.235 -12.677 1.00 51.83 91 SER A O 1
ATOM 722 N N . GLY A 1 95 ? -12.591 12.697 -10.557 1.00 48.34 92 GLY A N 1
ATOM 723 C CA . GLY A 1 95 ? -13.738 13.378 -10.006 1.00 46.05 92 GLY A CA 1
ATOM 724 C C . GLY A 1 95 ? -15.015 12.576 -10.010 1.00 45.86 92 GLY A C 1
ATOM 725 O O . GLY A 1 95 ? -16.003 13.012 -9.404 1.00 42.51 92 GLY A O 1
ATOM 726 N N . GLN A 1 96 ? -15.040 11.437 -10.693 1.00 47.94 93 GLN A N 1
ATOM 727 C CA . GLN A 1 96 ? -16.136 10.487 -10.631 1.00 45.42 93 GLN A CA 1
ATOM 728 C C . GLN A 1 96 ? -15.737 9.321 -9.728 1.00 39.50 93 GLN A C 1
ATOM 729 O O . GLN A 1 96 ? -14.559 8.967 -9.616 1.00 40.66 93 GLN A O 1
ATOM 735 N N . LEU A 1 97 ? -16.728 8.751 -9.058 1.00 38.39 94 LEU A N 1
ATOM 736 C CA . LEU A 1 97 ? -16.508 7.683 -8.093 1.00 36.83 94 LEU A CA 1
ATOM 737 C C . LEU A 1 97 ? -16.478 6.349 -8.835 1.00 37.17 94 LEU A C 1
ATOM 738 O O . LEU A 1 97 ? -17.515 5.867 -9.307 1.00 36.60 94 LEU A O 1
ATOM 743 N N . ARG A 1 98 ? -15.291 5.747 -8.936 1.00 30.80 95 ARG A N 1
ATOM 744 C CA . ARG A 1 98 ? -15.142 4.427 -9.540 1.00 31.60 95 ARG A CA 1
ATOM 745 C C . ARG A 1 98 ? -14.503 3.391 -8.637 1.00 30.61 95 ARG A C 1
ATOM 746 O O . ARG A 1 98 ? -14.735 2.199 -8.841 1.00 29.78 95 ARG A O 1
ATOM 754 N N . TYR A 1 99 ? -13.669 3.798 -7.687 1.00 29.46 96 TYR A N 1
ATOM 755 C CA . TYR A 1 99 ? -13.016 2.851 -6.799 1.00 27.76 96 TYR A CA 1
ATOM 756 C C . TYR A 1 99 ? -13.225 3.297 -5.366 1.00 28.20 96 TYR A C 1
ATOM 757 O O . TYR A 1 99 ? -13.131 4.490 -5.055 1.00 31.42 96 TYR A O 1
ATOM 766 N N . TYR A 1 100 ? -13.554 2.341 -4.505 1.00 25.51 97 TYR A N 1
ATOM 767 C CA . TYR A 1 100 ? -13.663 2.616 -3.085 1.00 21.83 97 TYR A CA 1
ATOM 768 C C . TYR A 1 100 ? -12.489 1.963 -2.374 1.00 24.75 97 TYR A C 1
ATOM 769 O O . TYR A 1 100 ? -12.281 0.748 -2.509 1.00 23.39 97 TYR A O 1
ATOM 778 N N . PRO A 1 101 ? -11.697 2.719 -1.614 1.00 25.90 98 PRO A N 1
ATOM 779 C CA . PRO A 1 101 ? -10.576 2.109 -0.884 1.00 25.20 98 PRO A CA 1
ATOM 780 C C . PRO A 1 101 ? -11.089 1.399 0.364 1.00 24.89 98 PRO A C 1
ATOM 781 O O . PRO A 1 101 ? -11.784 1.995 1.189 1.00 26.54 98 PRO A O 1
ATOM 785 N N . GLY A 1 102 ? -10.797 0.105 0.468 1.00 23.59 99 GLY A N 1
ATOM 786 C CA . GLY A 1 102 ? -11.041 -0.646 1.679 1.00 21.70 99 GLY A CA 1
ATOM 787 C C . GLY A 1 102 ? -10.070 -0.267 2.784 1.00 25.90 99 GLY A C 1
ATOM 788 O O . GLY A 1 102 ? -9.138 0.521 2.602 1.00 23.21 99 GLY A O 1
ATOM 789 N N . SER A 1 103 ? -10.291 -0.865 3.953 1.00 21.39 100 SER A N 1
ATOM 790 C CA . SER A 1 103 ? -9.441 -0.591 5.114 1.00 20.89 100 SER A CA 1
ATOM 791 C C . SER A 1 103 ? -7.948 -0.763 4.857 1.00 24.72 100 SER A C 1
ATOM 792 O O . SER A 1 103 ? -7.171 0.030 5.406 1.00 21.86 100 SER A O 1
ATOM 795 N N . PRO A 1 104 ? -7.478 -1.737 4.071 1.00 23.08 101 PRO A N 1
ATOM 796 C CA . PRO A 1 104 ? -6.023 -1.828 3.860 1.00 24.16 101 PRO A CA 1
ATOM 797 C C . PRO A 1 104 ? -5.452 -0.640 3.105 1.00 24.05 101 PRO A C 1
ATOM 798 O O . PRO A 1 104 ? -4.304 -0.246 3.363 1.00 23.21 101 PRO A O 1
ATOM 802 N N . LEU A 1 105 ? -6.214 -0.048 2.182 1.00 23.69 102 LEU A N 1
ATOM 803 C CA . LEU A 1 105 ? -5.702 1.098 1.442 1.00 23.99 102 LEU A CA 1
ATOM 804 C C . LEU A 1 105 ? -5.886 2.398 2.205 1.00 23.80 102 LEU A C 1
ATOM 805 O O . LEU A 1 105 ? -5.079 3.321 2.046 1.00 25.08 102 LEU A O 1
ATOM 810 N N . ILE A 1 106 ? -6.935 2.507 3.027 1.00 24.35 103 ILE A N 1
ATOM 811 C CA . ILE A 1 106 ? -6.971 3.596 3.995 1.00 22.87 103 ILE A CA 1
ATOM 812 C C . ILE A 1 106 ? -5.662 3.621 4.774 1.00 24.50 103 ILE A C 1
ATOM 813 O O . ILE A 1 106 ? -4.999 4.659 4.884 1.00 22.81 103 ILE A O 1
ATOM 818 N N . ALA A 1 107 ? -5.252 2.460 5.281 1.00 23.54 104 ALA A N 1
ATOM 819 C CA . ALA A 1 107 ? -4.026 2.396 6.073 1.00 24.43 104 ALA A CA 1
ATOM 820 C C . ALA A 1 107 ? -2.787 2.620 5.208 1.00 24.77 104 ALA A C 1
ATOM 821 O O . ALA A 1 107 ? -1.847 3.311 5.626 1.00 24.00 104 ALA A O 1
ATOM 823 N N . ARG A 1 108 ? -2.774 2.060 3.995 1.00 23.90 105 ARG A N 1
ATOM 824 C CA . ARG A 1 108 ? -1.600 2.216 3.134 1.00 22.64 105 ARG A CA 1
ATOM 825 C C . ARG A 1 108 ? -1.294 3.684 2.856 1.00 27.47 105 ARG A C 1
ATOM 826 O O . ARG A 1 108 ? -0.125 4.087 2.833 1.00 27.18 105 ARG A O 1
ATOM 834 N N . GLN A 1 109 ? -2.327 4.501 2.653 1.00 24.29 106 GLN A N 1
ATOM 835 C CA . GLN A 1 109 ? -2.119 5.901 2.303 1.00 28.40 106 GLN A CA 1
ATOM 836 C C . GLN A 1 109 ? -1.876 6.776 3.521 1.00 29.22 106 GLN A C 1
ATOM 837 O O . GLN A 1 109 ? -1.207 7.807 3.407 1.00 30.35 106 GLN A O 1
ATOM 843 N N . LEU A 1 110 ? -2.405 6.400 4.683 1.00 24.61 107 LEU A N 1
ATOM 844 C CA . LEU A 1 110 ? -2.264 7.240 5.863 1.00 21.38 107 LEU A CA 1
ATOM 845 C C . LEU A 1 110 ? -1.035 6.907 6.692 1.00 23.33 107 LEU A C 1
ATOM 846 O O . LEU A 1 110 ? -0.495 7.791 7.362 1.00 24.23 107 LEU A O 1
ATOM 851 N N . LEU A 1 111 ? -0.599 5.656 6.685 1.00 22.50 108 LEU A N 1
ATOM 852 C CA . LEU A 1 111 ? 0.575 5.305 7.485 1.00 23.38 108 LEU A CA 1
ATOM 853 C C . LEU A 1 111 ? 1.836 5.963 6.917 1.00 26.63 108 LEU A C 1
ATOM 854 O O . LEU A 1 111 ? 1.910 6.322 5.738 1.00 24.93 108 LEU A O 1
ATOM 859 N N . ARG A 1 112 ? 2.832 6.132 7.790 1.00 24.10 109 ARG A N 1
ATOM 860 C CA . ARG A 1 112 ? 4.086 6.795 7.463 1.00 24.27 109 ARG A CA 1
ATOM 861 C C . ARG A 1 112 ? 5.161 5.765 7.127 1.00 27.98 109 ARG A C 1
ATOM 862 O O . ARG A 1 112 ? 4.957 4.554 7.195 1.00 26.02 109 ARG A O 1
ATOM 870 N N . GLU A 1 113 ? 6.344 6.271 6.775 1.00 28.87 110 GLU A N 1
ATOM 871 C CA . GLU A 1 113 ? 7.437 5.393 6.373 1.00 31.18 110 GLU A CA 1
ATOM 872 C C . GLU A 1 113 ? 7.850 4.440 7.492 1.00 28.12 110 GLU A C 1
ATOM 873 O O . GLU A 1 113 ? 8.260 3.301 7.222 1.00 30.69 110 GLU A O 1
ATOM 879 N N . GLN A 1 114 ? 7.711 4.863 8.746 1.00 27.04 111 GLN A N 1
ATOM 880 C CA . GLN A 1 114 ? 8.157 4.054 9.874 1.00 28.06 111 GLN A CA 1
ATOM 881 C C . GLN A 1 114 ? 7.121 3.043 10.341 1.00 25.21 111 GLN A C 1
ATOM 882 O O . GLN A 1 114 ? 7.436 2.192 11.178 1.00 25.78 111 GLN A O 1
ATOM 888 N N . ASP A 1 115 ? 5.905 3.102 9.821 1.00 27.57 112 ASP A N 1
ATOM 889 C CA . ASP A 1 115 ? 4.853 2.249 10.347 1.00 24.24 112 ASP A CA 1
ATOM 890 C C . ASP A 1 115 ? 4.785 0.927 9.581 1.00 27.25 112 ASP A C 1
ATOM 891 O O . ASP A 1 115 ? 5.405 0.752 8.528 1.00 29.41 112 ASP A O 1
ATOM 896 N N . SER A 1 116 ? 4.055 -0.030 10.146 1.00 21.01 113 SER A N 1
ATOM 897 C CA . SER A 1 116 ? 3.949 -1.364 9.579 1.00 23.34 113 SER A CA 1
ATOM 898 C C . SER A 1 116 ? 2.492 -1.757 9.425 1.00 26.70 113 SER A C 1
ATOM 899 O O . SER A 1 116 ? 1.609 -1.257 10.130 1.00 25.90 113 SER A O 1
ATOM 902 N N . LEU A 1 117 ? 2.268 -2.691 8.512 1.00 23.07 114 LEU A N 1
ATOM 903 C CA . LEU A 1 117 ? 0.946 -3.237 8.246 1.00 23.34 114 LEU A CA 1
ATOM 904 C C . LEU A 1 117 ? 1.023 -4.754 8.238 1.00 25.08 114 LEU A C 1
ATOM 905 O O . LEU A 1 117 ? 1.956 -5.340 7.681 1.00 25.60 114 LEU A O 1
ATOM 910 N N . GLN A 1 118 ? 0.036 -5.385 8.863 1.00 22.37 115 GLN A N 1
ATOM 911 C CA . GLN A 1 118 ? -0.102 -6.836 8.885 1.00 24.12 115 GLN A CA 1
ATOM 912 C C . GLN A 1 118 ? -1.533 -7.131 8.453 1.00 23.75 115 GLN A C 1
ATOM 913 O O . GLN A 1 118 ? -2.478 -6.798 9.175 1.00 27.18 115 GLN A O 1
ATOM 919 N N . LEU A 1 119 ? -1.697 -7.741 7.279 1.00 25.67 116 LEU A N 1
ATOM 920 C CA . LEU A 1 119 ? -3.010 -7.905 6.659 1.00 23.16 116 LEU A CA 1
ATOM 921 C C . LEU A 1 119 ? -3.265 -9.369 6.342 1.00 26.41 116 LEU A C 1
ATOM 922 O O . LEU A 1 119 ? -2.421 -10.029 5.724 1.00 26.35 116 LEU A O 1
ATOM 927 N N . THR A 1 120 ? -4.442 -9.872 6.723 1.00 22.33 117 THR A N 1
ATOM 928 C CA . THR A 1 120 ? -4.809 -11.246 6.417 1.00 24.93 117 THR A CA 1
ATOM 929 C C . THR A 1 120 ? -6.166 -11.298 5.733 1.00 26.90 117 THR A C 1
ATOM 930 O O . THR A 1 120 ? -7.082 -10.534 6.063 1.00 23.47 117 THR A O 1
ATOM 934 N N . GLU A 1 121 ? -6.284 -12.216 4.786 1.00 24.77 118 GLU A N 1
ATOM 935 C CA . GLU A 1 121 ? -7.561 -12.476 4.145 1.00 25.18 118 GLU A CA 1
ATOM 936 C C . GLU A 1 121 ? -7.550 -13.902 3.619 1.00 27.58 118 GLU A C 1
ATOM 937 O O . GLU A 1 121 ? -6.571 -14.323 2.995 1.00 28.26 118 GLU A O 1
ATOM 943 N N . LEU A 1 122 ? -8.655 -14.626 3.842 1.00 29.12 119 LEU A N 1
ATOM 944 C CA . LEU A 1 122 ? -8.777 -16.014 3.405 1.00 26.88 119 LEU A CA 1
ATOM 945 C C . LEU A 1 122 ? -9.544 -16.189 2.103 1.00 28.45 119 LEU A C 1
ATOM 946 O O . LEU A 1 122 ? -9.442 -17.258 1.491 1.00 30.85 119 LEU A O 1
ATOM 951 N N . HIS A 1 123 ? -10.313 -15.196 1.671 1.00 28.83 120 HIS A N 1
ATOM 952 C CA . HIS A 1 123 ? -11.110 -15.349 0.459 1.00 24.84 120 HIS A CA 1
ATOM 953 C C . HIS A 1 123 ? -10.208 -15.625 -0.742 1.00 29.84 120 HIS A C 1
ATOM 954 O O . HIS A 1 123 ? -9.300 -14.823 -1.027 1.00 29.06 120 HIS A O 1
ATOM 961 N N . PRO A 1 124 ? -10.408 -16.739 -1.453 1.00 31.26 121 PRO A N 1
ATOM 962 C CA . PRO A 1 124 ? -9.422 -17.176 -2.456 1.00 30.01 121 PRO A CA 1
ATOM 963 C C . PRO A 1 124 ? -9.252 -16.234 -3.635 1.00 29.16 121 PRO A C 1
ATOM 964 O O . PRO A 1 124 ? -8.189 -16.261 -4.274 1.00 32.69 121 PRO A O 1
ATOM 968 N N . SER A 1 125 ? -10.256 -15.421 -3.966 1.00 28.08 122 SER A N 1
ATOM 969 C CA . SER A 1 125 ? -10.095 -14.429 -5.019 1.00 29.46 122 SER A CA 1
ATOM 970 C C . SER A 1 125 ? -9.705 -13.051 -4.501 1.00 30.84 122 SER A C 1
ATOM 971 O O . SER A 1 125 ? -9.044 -12.300 -5.224 1.00 30.53 122 SER A O 1
ATOM 974 N N . ASP A 1 126 ? -10.102 -12.691 -3.278 1.00 28.65 123 ASP A N 1
ATOM 975 C CA . ASP A 1 126 ? -9.760 -11.375 -2.755 1.00 27.04 123 ASP A CA 1
ATOM 976 C C . ASP A 1 126 ? -8.313 -11.322 -2.298 1.00 27.54 123 ASP A C 1
ATOM 977 O O . ASP A 1 126 ? -7.674 -10.269 -2.400 1.00 27.49 123 ASP A O 1
ATOM 982 N N . TYR A 1 127 ? -7.793 -12.437 -1.792 1.00 27.59 124 TYR A N 1
ATOM 983 C CA . TYR A 1 127 ? -6.420 -12.452 -1.293 1.00 31.63 124 TYR A CA 1
ATOM 984 C C . TYR A 1 127 ? -5.382 -12.106 -2.360 1.00 29.66 124 TYR A C 1
ATOM 985 O O . TYR A 1 127 ? -4.493 -11.281 -2.078 1.00 27.76 124 TYR A O 1
ATOM 994 N N . PRO A 1 128 ? -5.414 -12.679 -3.571 1.00 30.64 125 PRO A N 1
ATOM 995 C CA . PRO A 1 128 ? -4.432 -12.260 -4.590 1.00 32.08 125 PRO A CA 1
ATOM 996 C C . PRO A 1 128 ? -4.494 -10.786 -4.933 1.00 29.14 125 PRO A C 1
ATOM 997 O O . PRO A 1 128 ? -3.461 -10.183 -5.247 1.00 29.50 125 PRO A O 1
ATOM 1001 N N . LEU A 1 129 ? -5.677 -10.173 -4.892 1.00 25.71 126 LEU A N 1
ATOM 1002 C CA . LEU A 1 129 ? -5.726 -8.738 -5.112 1.00 26.65 126 LEU A CA 1
ATOM 1003 C C . LEU A 1 129 ? -5.095 -7.983 -3.951 1.00 30.19 126 LEU A C 1
ATOM 1004 O O . LEU A 1 129 ? -4.381 -6.997 -4.165 1.00 29.47 126 LEU A O 1
ATOM 1009 N N . LEU A 1 130 ? -5.343 -8.434 -2.718 1.00 26.87 127 LEU A N 1
ATOM 1010 C CA . LEU A 1 130 ? -4.763 -7.776 -1.554 1.00 27.22 127 LEU A CA 1
ATOM 1011 C C . LEU A 1 130 ? -3.245 -7.843 -1.609 1.00 26.57 127 LEU A C 1
ATOM 1012 O O . LEU A 1 130 ? -2.554 -6.836 -1.403 1.00 28.27 127 LEU A O 1
ATOM 1017 N N . ARG A 1 131 ? -2.714 -9.032 -1.886 1.00 26.48 128 ARG A N 1
ATOM 1018 C CA . ARG A 1 131 ? -1.273 -9.165 -2.054 1.00 24.48 128 ARG A CA 1
ATOM 1019 C C . ARG A 1 131 ? -0.759 -8.212 -3.126 1.00 30.76 128 ARG A C 1
ATOM 1020 O O . ARG A 1 131 ? 0.292 -7.587 -2.952 1.00 31.17 128 ARG A O 1
ATOM 1028 N N . SER A 1 132 ? -1.505 -8.058 -4.230 1.00 30.76 129 SER A N 1
ATOM 1029 C CA . SER A 1 132 ? -1.048 -7.188 -5.314 1.00 29.90 129 SER A CA 1
ATOM 1030 C C . SER A 1 132 ? -1.001 -5.715 -4.910 1.00 29.98 129 SER A C 1
ATOM 1031 O O . SER A 1 132 ? -0.159 -4.967 -5.421 1.00 32.01 129 SER A O 1
ATOM 1034 N N . GLU A 1 133 ? -1.885 -5.268 -4.005 1.00 28.00 130 GLU A N 1
ATOM 1035 C CA . GLU A 1 133 ? -1.864 -3.863 -3.600 1.00 26.97 130 GLU A CA 1
ATOM 1036 C C . GLU A 1 133 ? -0.633 -3.517 -2.781 1.00 30.87 130 GLU A C 1
ATOM 1037 O O . GLU A 1 133 ? -0.336 -2.330 -2.606 1.00 30.45 130 GLU A O 1
ATOM 1043 N N . PHE A 1 134 ? 0.076 -4.520 -2.265 1.00 29.40 131 PHE A N 1
ATOM 1044 C CA . PHE A 1 134 ? 1.225 -4.285 -1.400 1.00 29.50 131 PHE A CA 1
ATOM 1045 C C . PHE A 1 134 ? 2.504 -4.910 -1.936 1.00 33.90 131 PHE A C 1
ATOM 1046 O O . PHE A 1 134 ? 3.494 -4.993 -1.199 1.00 33.41 131 PHE A O 1
ATOM 1054 N N . GLN A 1 135 ? 2.505 -5.337 -3.203 1.00 35.01 132 GLN A N 1
ATOM 1055 C CA . GLN A 1 135 ? 3.672 -5.990 -3.790 1.00 37.22 132 GLN A CA 1
ATOM 1056 C C . GLN A 1 135 ? 4.923 -5.137 -3.659 1.00 37.60 132 GLN A C 1
ATOM 1057 O O . GLN A 1 135 ? 6.028 -5.675 -3.514 1.00 37.79 132 GLN A O 1
ATOM 1063 N N . LYS A 1 136 ? 4.777 -3.813 -3.695 1.00 33.73 133 LYS A N 1
ATOM 1064 C CA . LYS A 1 136 ? 5.919 -2.905 -3.648 1.00 40.09 133 LYS A CA 1
ATOM 1065 C C . LYS A 1 136 ? 5.911 -2.025 -2.395 1.00 39.36 133 LYS A C 1
ATOM 1066 O O . LYS A 1 136 ? 6.391 -0.889 -2.421 1.00 36.78 133 LYS A O 1
ATOM 1072 N N . ASP A 1 137 ? 5.372 -2.536 -1.287 1.00 32.08 134 ASP A N 1
ATOM 1073 C CA . ASP A 1 137 ? 5.298 -1.793 -0.031 1.00 31.03 134 ASP A CA 1
ATOM 1074 C C . ASP A 1 137 ? 5.960 -2.629 1.060 1.00 31.89 134 ASP A C 1
ATOM 1075 O O . ASP A 1 137 ? 5.334 -3.526 1.633 1.00 30.24 134 ASP A O 1
ATOM 1080 N N . SER A 1 138 ? 7.229 -2.313 1.348 1.00 32.52 135 SER A N 1
ATOM 1081 C CA . SER A 1 138 ? 8.021 -3.056 2.322 1.00 32.76 135 SER A CA 1
ATOM 1082 C C . SER A 1 138 ? 7.464 -2.984 3.739 1.00 33.30 135 SER A C 1
ATOM 1083 O O . SER A 1 138 ? 7.857 -3.798 4.587 1.00 28.90 135 SER A O 1
ATOM 1086 N N . ARG A 1 139 ? 6.577 -2.028 4.029 1.00 30.82 136 ARG A N 1
ATOM 1087 C CA . ARG A 1 139 ? 6.006 -1.934 5.365 1.00 31.23 136 ARG A CA 1
ATOM 1088 C C . ARG A 1 139 ? 4.956 -2.997 5.636 1.00 31.02 136 ARG A C 1
ATOM 1089 O O . ARG A 1 139 ? 4.594 -3.201 6.801 1.00 27.41 136 ARG A O 1
ATOM 1097 N N . ALA A 1 140 ? 4.465 -3.672 4.603 1.00 30.77 137 ALA A N 1
ATOM 1098 C CA . ALA A 1 140 ? 3.285 -4.517 4.703 1.00 28.28 137 ALA A CA 1
ATOM 1099 C C . ALA A 1 140 ? 3.657 -5.987 4.588 1.00 29.43 137 ALA A C 1
ATOM 1100 O O . ALA A 1 140 ? 4.532 -6.362 3.799 1.00 34.09 137 ALA A O 1
ATOM 1102 N N . ARG A 1 141 ? 2.985 -6.813 5.377 1.00 28.33 138 ARG A N 1
ATOM 1103 C CA . ARG A 1 141 ? 2.998 -8.258 5.231 1.00 28.51 138 ARG A CA 1
ATOM 1104 C C . ARG A 1 141 ? 1.564 -8.707 4.998 1.00 29.67 138 ARG A C 1
ATOM 1105 O O . ARG A 1 141 ? 0.664 -8.310 5.744 1.00 29.43 138 ARG A O 1
ATOM 1113 N N . VAL A 1 142 ? 1.351 -9.517 3.965 1.00 27.23 139 VAL A N 1
ATOM 1114 C CA . VAL A 1 142 ? 0.019 -9.960 3.553 1.00 27.36 139 VAL A CA 1
ATOM 1115 C C . VAL A 1 142 ? 0.022 -11.484 3.534 1.00 29.78 139 VAL A C 1
ATOM 1116 O O . VAL A 1 142 ? 0.884 -12.098 2.890 1.00 32.52 139 VAL A O 1
ATOM 1120 N N . GLU A 1 143 ? -0.917 -12.094 4.253 1.00 28.29 140 GLU A N 1
ATOM 1121 C CA . GLU A 1 143 ? -0.963 -13.541 4.395 1.00 29.71 140 GLU A CA 1
ATOM 1122 C C . GLU A 1 143 ? -2.380 -14.058 4.196 1.00 29.49 140 GLU A C 1
ATOM 1123 O O . GLU A 1 143 ? -3.361 -13.410 4.576 1.00 29.84 140 GLU A O 1
ATOM 1129 N N . LYS A 1 144 ? -2.477 -15.249 3.611 1.00 29.31 141 LYS A N 1
ATOM 1130 C CA . LYS A 1 144 ? -3.765 -15.917 3.430 1.00 31.44 141 LYS A CA 1
ATOM 1131 C C . LYS A 1 144 ? -3.978 -16.787 4.662 1.00 32.86 141 LYS A C 1
ATOM 1132 O O . LYS A 1 144 ? -3.626 -17.970 4.682 1.00 31.91 141 LYS A O 1
ATOM 1138 N N . ALA A 1 145 ? -4.576 -16.203 5.703 1.00 30.92 142 ALA A N 1
ATOM 1139 C CA . ALA A 1 145 ? -4.589 -16.853 7.006 1.00 29.72 142 ALA A CA 1
ATOM 1140 C C . ALA A 1 145 ? -5.756 -16.341 7.832 1.00 30.42 142 ALA A C 1
ATOM 1141 O O . ALA A 1 145 ? -6.263 -15.236 7.616 1.00 30.47 142 ALA A O 1
ATOM 1143 N N . ASP A 1 146 ? -6.155 -17.169 8.795 1.00 31.24 143 ASP A N 1
ATOM 1144 C CA . ASP A 1 146 ? -7.277 -16.869 9.674 1.00 32.09 143 ASP A CA 1
ATOM 1145 C C . ASP A 1 146 ? -7.020 -15.592 10.465 1.00 29.48 143 ASP A C 1
ATOM 1146 O O . ASP A 1 146 ? -6.016 -15.475 11.174 1.00 29.32 143 ASP A O 1
ATOM 1151 N N . GLY A 1 147 ? -7.964 -14.652 10.385 1.00 28.96 144 GLY A N 1
ATOM 1152 C CA . GLY A 1 147 ? -7.738 -13.347 10.982 1.00 28.85 144 GLY A CA 1
ATOM 1153 C C . GLY A 1 147 ? -7.710 -13.373 12.499 1.00 26.89 144 GLY A C 1
ATOM 1154 O O . GLY A 1 147 ? -6.917 -12.667 13.128 1.00 28.08 144 GLY A O 1
ATOM 1155 N N . PHE A 1 148 ? -8.583 -14.168 13.114 1.00 26.59 145 PHE A N 1
ATOM 1156 C CA . PHE A 1 148 ? -8.607 -14.193 14.570 1.00 29.38 145 PHE A CA 1
ATOM 1157 C C . PHE A 1 148 ?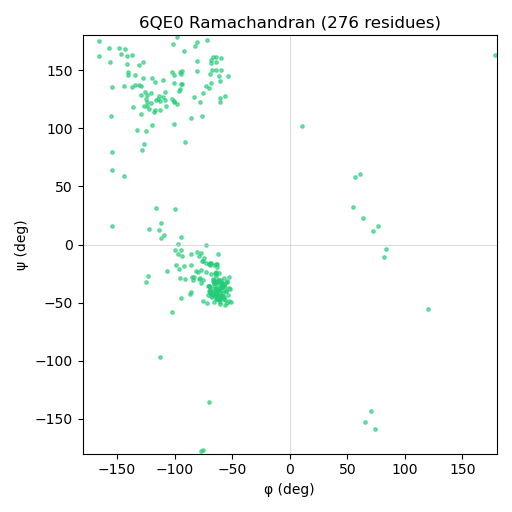 -7.309 -14.745 15.129 1.00 30.81 145 PHE A C 1
ATOM 1158 O O . PHE A 1 148 ? -6.857 -14.294 16.185 1.00 28.21 145 PHE A O 1
ATOM 1166 N N . GLN A 1 149 ? -6.680 -15.685 14.415 1.00 30.65 146 GLN A N 1
ATOM 1167 C CA . GLN A 1 149 ? -5.399 -16.225 14.866 1.00 30.80 146 GLN A CA 1
ATOM 1168 C C . GLN A 1 149 ? -4.327 -15.146 14.924 1.00 33.22 146 GLN A C 1
ATOM 1169 O O . GLN A 1 149 ? -3.417 -15.214 15.764 1.00 31.47 146 GLN A O 1
ATOM 1175 N N . GLN A 1 150 ? -4.421 -14.133 14.058 1.00 31.55 147 GLN A N 1
ATOM 1176 C CA . GLN A 1 150 ? -3.432 -13.060 14.069 1.00 32.30 147 GLN A CA 1
ATOM 1177 C C . GLN A 1 150 ? -3.411 -12.299 15.387 1.00 30.13 147 GLN A C 1
ATOM 1178 O O . GLN A 1 150 ? -2.385 -11.701 15.732 1.00 29.86 147 GLN A O 1
ATOM 1184 N N . LEU A 1 151 ? -4.518 -12.305 16.129 1.00 29.48 148 LEU A N 1
ATOM 1185 C CA . LEU A 1 151 ? -4.558 -11.638 17.422 1.00 30.47 148 LEU A CA 1
ATOM 1186 C C . LEU A 1 151 ? -3.692 -12.348 18.453 1.00 31.77 148 LEU A C 1
ATOM 1187 O O . LEU A 1 151 ? -3.345 -11.747 19.478 1.00 29.54 148 LEU A O 1
ATOM 1192 N N . LYS A 1 152 ? -3.333 -13.608 18.196 1.00 30.91 149 LYS A N 1
ATOM 1193 C CA . LYS A 1 152 ? -2.384 -14.339 19.027 1.00 32.32 149 LYS A CA 1
ATOM 1194 C C . LYS A 1 152 ? -0.971 -14.236 18.474 1.00 33.81 149 LYS A C 1
ATOM 1195 O O . LYS A 1 152 ? -0.026 -13.974 19.221 1.00 36.09 149 LYS A O 1
ATOM 1201 N N . ALA A 1 153 ? -0.820 -14.429 17.164 1.00 31.23 150 ALA A N 1
ATOM 1202 C CA . ALA A 1 153 ? 0.501 -14.602 16.571 1.00 32.39 150 ALA A CA 1
ATOM 1203 C C . ALA A 1 153 ? 1.266 -13.294 16.385 1.00 33.08 150 ALA A C 1
ATOM 1204 O O . ALA A 1 153 ? 2.501 -13.301 16.424 1.00 33.45 150 ALA A O 1
ATOM 1206 N N . LYS A 1 154 ? 0.577 -12.174 16.169 1.00 30.77 151 LYS A N 1
ATOM 1207 C CA . LYS A 1 154 ? 1.233 -10.950 15.728 1.00 30.56 151 LYS A CA 1
ATOM 1208 C C . LYS A 1 154 ? 1.225 -9.842 16.773 1.00 27.74 151 LYS A C 1
ATOM 1209 O O . LYS A 1 154 ? 1.650 -8.722 16.472 1.00 30.29 151 LYS A O 1
ATOM 1215 N N . LEU A 1 155 ? 0.753 -10.122 17.986 1.00 28.04 152 LEU A N 1
ATOM 1216 C CA . LEU A 1 155 ? 0.732 -9.151 19.067 1.00 24.23 152 LEU A CA 1
ATOM 1217 C C . LEU A 1 155 ? 1.559 -9.661 20.243 1.00 25.50 152 LEU A C 1
ATOM 1218 O O . LEU A 1 155 ? 1.534 -10.861 20.538 1.00 29.05 152 LEU A O 1
ATOM 1223 N N . PRO A 1 156 ? 2.272 -8.774 20.957 1.00 26.39 153 PRO A N 1
ATOM 1224 C CA . PRO A 1 156 ? 2.304 -7.333 20.702 1.00 23.60 153 PRO A CA 1
ATOM 1225 C C . PRO A 1 156 ? 3.261 -6.974 19.565 1.00 26.40 153 PRO A C 1
ATOM 1226 O O . PRO A 1 156 ? 4.153 -7.772 19.244 1.00 29.60 153 PRO A O 1
ATOM 1230 N N . PRO A 1 157 ? 3.054 -5.818 18.939 1.00 24.53 154 PRO A N 1
ATOM 1231 C CA . PRO A 1 157 ? 3.969 -5.380 17.881 1.00 28.97 154 PRO A CA 1
ATOM 1232 C C . PRO A 1 157 ? 5.331 -5.060 18.466 1.00 27.44 154 PRO A C 1
ATOM 1233 O O . PRO A 1 157 ? 5.449 -4.634 19.615 1.00 28.90 154 PRO A O 1
ATOM 1237 N N . VAL A 1 158 ? 6.368 -5.256 17.645 1.00 28.21 155 VAL A N 1
ATOM 1238 C CA . VAL A 1 158 ? 7.715 -4.830 18.021 1.00 30.76 155 VAL A CA 1
ATOM 1239 C C . VAL A 1 158 ? 7.719 -3.366 18.447 1.00 29.56 155 VAL A C 1
ATOM 1240 O O . VAL A 1 158 ? 8.403 -2.980 19.402 1.00 30.96 155 VAL A O 1
ATOM 1244 N N . SER A 1 159 ? 6.926 -2.532 17.766 1.00 28.53 156 SER A N 1
ATOM 1245 C CA . SER A 1 159 ? 6.894 -1.102 18.048 1.00 28.00 156 SER A CA 1
ATOM 1246 C C . SER A 1 159 ? 6.124 -0.765 19.313 1.00 28.41 156 SER A C 1
ATOM 1247 O O . SER A 1 159 ? 6.206 0.379 19.783 1.00 28.06 156 SER A O 1
ATOM 1250 N N . ARG A 1 160 ? 5.344 -1.711 19.838 1.00 25.84 157 ARG A N 1
ATOM 1251 C CA . ARG A 1 160 ? 4.553 -1.540 21.053 1.00 25.97 157 ARG A CA 1
ATOM 1252 C C . ARG A 1 160 ? 3.468 -0.471 20.922 1.00 24.99 157 ARG A C 1
ATOM 1253 O O . ARG A 1 160 ? 3.015 0.076 21.928 1.00 28.77 157 ARG A O 1
ATOM 1261 N N . ARG A 1 161 ? 3.047 -0.162 19.692 1.00 27.67 158 ARG A N 1
ATOM 1262 C CA . ARG A 1 161 ? 1.911 0.717 19.435 1.00 24.17 158 ARG A CA 1
ATOM 1263 C C . ARG A 1 161 ? 1.133 0.144 18.258 1.00 26.40 158 ARG A C 1
ATOM 1264 O O . ARG A 1 161 ? 1.712 -0.471 17.365 1.00 24.17 158 ARG A O 1
ATOM 1272 N N . GLY A 1 162 ? -0.177 0.343 18.234 1.00 23.86 159 GLY A N 1
ATOM 1273 C CA . GLY A 1 162 ? -0.899 -0.133 17.075 1.00 22.38 159 GLY A CA 1
ATOM 1274 C C . GLY A 1 162 ? -2.393 0.084 17.122 1.00 23.39 159 GLY A C 1
ATOM 1275 O O . GLY A 1 162 ? -2.986 0.319 18.183 1.00 25.47 159 GLY A O 1
ATOM 1276 N N . LEU A 1 163 ? -2.985 -0.021 15.933 1.00 20.36 160 LEU A N 1
ATOM 1277 C CA . LEU A 1 163 ? -4.427 -0.113 15.746 1.00 19.76 160 LEU A CA 1
ATOM 1278 C C . LEU A 1 163 ? -4.726 -1.496 15.193 1.00 22.78 160 LEU A C 1
ATOM 1279 O O . LEU A 1 163 ? -4.128 -1.914 14.198 1.00 21.84 160 LEU A O 1
ATOM 1284 N N . ILE A 1 164 ? -5.647 -2.205 15.833 1.00 20.42 161 ILE A N 1
ATOM 1285 C CA . ILE A 1 164 ? -6.070 -3.529 15.401 1.00 23.56 161 ILE A CA 1
ATOM 1286 C C . ILE A 1 164 ? -7.511 -3.398 14.940 1.00 21.52 161 ILE A C 1
ATOM 1287 O O . ILE A 1 164 ? -8.398 -3.093 15.747 1.00 22.89 161 ILE A O 1
ATOM 1292 N N . LEU A 1 165 ? -7.753 -3.628 13.652 1.00 20.65 162 LEU A N 1
ATOM 1293 C CA . LEU A 1 165 ? -9.104 -3.582 13.096 1.00 20.46 162 LEU A CA 1
ATOM 1294 C C . LEU A 1 165 ? -9.616 -5.011 12.957 1.00 20.83 162 LEU A C 1
ATOM 1295 O O . LEU A 1 165 ? -9.006 -5.831 12.266 1.00 22.33 162 LEU A O 1
ATOM 1300 N N . ILE A 1 166 ? -10.751 -5.299 13.584 1.00 21.41 163 ILE A N 1
ATOM 1301 C CA . ILE A 1 166 ? -11.368 -6.621 13.547 1.00 24.30 163 ILE A CA 1
ATOM 1302 C C . ILE A 1 166 ? -12.709 -6.433 12.859 1.00 20.93 163 ILE A C 1
ATOM 1303 O O . ILE A 1 166 ? -13.588 -5.739 13.387 1.00 23.86 163 ILE A O 1
ATOM 1308 N N . ASP A 1 167 ? -12.885 -7.056 11.696 1.00 19.43 164 ASP A N 1
ATOM 1309 C CA . ASP A 1 167 ? -13.960 -6.680 10.766 1.00 25.01 164 ASP A CA 1
ATOM 1310 C C . ASP A 1 167 ? -14.317 -7.890 9.907 1.00 22.35 164 ASP A C 1
ATOM 1311 O O . ASP A 1 167 ? -14.141 -7.884 8.682 1.00 24.03 164 ASP A O 1
ATOM 1316 N N . PRO A 1 168 ? -14.822 -8.959 10.527 1.00 22.58 165 PRO A N 1
ATOM 1317 C CA . PRO A 1 168 ? -15.096 -10.207 9.784 1.00 23.32 165 PRO A CA 1
ATOM 1318 C C . PRO A 1 168 ? -16.420 -10.121 9.045 1.00 23.63 165 PRO A C 1
ATOM 1319 O O . PRO A 1 168 ? -17.159 -9.136 9.201 1.00 23.74 165 PRO A O 1
ATOM 1323 N N . PRO A 1 169 ? -16.761 -11.126 8.223 1.00 25.72 166 PRO A N 1
ATOM 1324 C CA . PRO A 1 169 ? -17.988 -11.013 7.416 1.00 30.43 166 PRO A CA 1
ATOM 1325 C C . PRO A 1 169 ? -19.264 -11.157 8.216 1.00 28.52 166 PRO A C 1
ATOM 1326 O O . PRO A 1 169 ? -20.308 -10.658 7.771 1.00 29.55 166 PRO A O 1
ATOM 1330 N N . TYR A 1 170 ? -19.216 -11.824 9.371 1.00 28.49 167 TYR A N 1
ATOM 1331 C CA . TYR A 1 170 ? -20.419 -12.234 10.090 1.00 29.77 167 TYR A CA 1
ATOM 1332 C C . TYR A 1 170 ? -21.348 -13.061 9.201 1.00 30.19 167 TYR A C 1
ATOM 1333 O O . TYR A 1 170 ? -22.572 -12.991 9.323 1.00 30.25 167 TYR A O 1
ATOM 1342 N N . GLU A 1 171 ? -20.764 -13.824 8.277 1.00 31.46 168 GLU A N 1
ATOM 1343 C CA . GLU A 1 171 ? -21.530 -14.844 7.562 1.00 31.85 168 GLU A CA 1
ATOM 1344 C C . GLU A 1 171 ? -21.919 -15.973 8.503 1.00 37.16 168 GLU A C 1
ATOM 1345 O O . GLU A 1 171 ? -23.039 -16.494 8.432 1.00 38.91 168 GLU A O 1
ATOM 1351 N N . MET A 1 172 ? -20.993 -16.376 9.371 1.00 35.12 169 MET A N 1
ATOM 1352 C CA . MET A 1 172 ? -21.233 -17.395 10.381 1.00 39.95 169 MET A CA 1
ATOM 1353 C C . MET A 1 172 ? -21.599 -16.723 11.694 1.00 37.79 169 MET A C 1
ATOM 1354 O O . MET A 1 172 ? -20.908 -15.797 12.137 1.00 36.91 169 MET A O 1
ATOM 1359 N N . LYS A 1 173 ? -22.672 -17.207 12.325 1.00 36.91 170 LYS A N 1
ATOM 1360 C CA . LYS A 1 173 ? -23.059 -16.715 13.644 1.00 38.33 170 LYS A CA 1
ATOM 1361 C C . LYS A 1 173 ? -21.911 -16.780 14.647 1.00 39.26 170 LYS A C 1
ATOM 1362 O O . LYS A 1 173 ? -21.866 -15.983 15.592 1.00 39.41 170 LYS A O 1
ATOM 1368 N N . THR A 1 174 ? -20.979 -17.719 14.466 1.00 36.48 171 THR A N 1
ATOM 1369 C CA . THR A 1 174 ? -19.860 -17.835 15.396 1.00 37.51 171 THR A CA 1
ATOM 1370 C C . THR A 1 174 ? -18.969 -16.596 15.405 1.00 36.86 171 THR A C 1
ATOM 1371 O O . THR A 1 174 ? -18.215 -16.404 16.367 1.00 35.13 171 THR A O 1
ATOM 1375 N N . ASP A 1 175 ? -19.034 -15.754 14.365 1.00 35.63 172 ASP A N 1
ATOM 1376 C CA . ASP A 1 175 ? -18.223 -14.538 14.353 1.00 33.53 172 ASP A CA 1
ATOM 1377 C C . ASP A 1 175 ? -18.517 -13.668 15.566 1.00 32.03 172 ASP A C 1
ATOM 1378 O O . ASP A 1 175 ? -17.612 -13.020 16.111 1.00 32.65 172 ASP A O 1
ATOM 1383 N N . TYR A 1 176 ? -19.779 -13.638 16.004 1.00 32.90 173 TYR A N 1
ATOM 1384 C CA . TYR A 1 176 ? -20.156 -12.802 17.140 1.00 32.38 173 TYR A CA 1
ATOM 1385 C C . TYR A 1 176 ? -19.468 -13.249 18.425 1.00 32.22 173 TYR A C 1
ATOM 1386 O O . TYR A 1 176 ? -19.270 -12.438 19.334 1.00 31.15 173 TYR A O 1
ATOM 1395 N N . GLN A 1 177 ? -19.126 -14.532 18.527 1.00 32.74 174 GLN A N 1
ATOM 1396 C CA . GLN A 1 177 ? -18.307 -15.041 19.619 1.00 31.28 174 GLN A CA 1
ATOM 1397 C C . GLN A 1 177 ? -16.822 -14.918 19.308 1.00 33.27 174 GLN A C 1
ATOM 1398 O O . GLN A 1 177 ? -16.036 -14.530 20.181 1.00 34.39 174 GLN A O 1
ATOM 1404 N N . ALA A 1 178 ? -16.425 -15.236 18.072 1.00 31.50 175 ALA A N 1
ATOM 1405 C CA . ALA A 1 178 ? -15.008 -15.220 17.732 1.00 29.27 175 ALA A CA 1
ATOM 1406 C C . ALA A 1 178 ? -14.393 -13.845 17.954 1.00 32.99 175 ALA A C 1
ATOM 1407 O O . ALA A 1 178 ? -13.238 -13.746 18.384 1.00 28.95 175 ALA A O 1
ATOM 1409 N N . VAL A 1 179 ? -15.145 -12.770 17.677 1.00 29.12 176 VAL A N 1
ATOM 1410 C CA . VAL A 1 179 ? -14.562 -11.433 17.809 1.00 27.29 176 VAL A CA 1
ATOM 1411 C C . VAL A 1 179 ? -14.212 -11.127 19.258 1.00 26.51 176 VAL A C 1
ATOM 1412 O O . VAL A 1 179 ? -13.198 -10.477 19.538 1.00 28.88 176 VAL A O 1
ATOM 1416 N N . VAL A 1 180 ? -15.023 -11.611 20.202 1.00 29.05 177 VAL A N 1
ATOM 1417 C CA . VAL A 1 180 ? -14.803 -11.298 21.609 1.00 27.21 177 VAL A CA 1
ATOM 1418 C C . VAL A 1 180 ? -13.625 -12.086 22.168 1.00 30.57 177 VAL A C 1
ATOM 1419 O O . VAL A 1 180 ? -12.747 -11.530 22.836 1.00 28.85 177 VAL A O 1
ATOM 1423 N N . SER A 1 181 ? -13.595 -13.394 21.925 1.00 32.02 178 SER A N 1
ATOM 1424 C CA . SER A 1 181 ? -12.462 -14.180 22.400 1.00 32.22 178 SER A CA 1
ATOM 1425 C C . SER A 1 181 ? -11.180 -13.732 21.715 1.00 32.78 178 SER A C 1
ATOM 1426 O O . SER A 1 181 ? -10.118 -13.673 22.348 1.00 33.05 178 SER A O 1
ATOM 1429 N N . GLY A 1 182 ? -11.272 -13.381 20.429 1.00 29.69 179 GLY A N 1
ATOM 1430 C CA . GLY A 1 182 ? -10.112 -12.855 19.724 1.00 27.83 179 GLY A CA 1
ATOM 1431 C C . GLY A 1 182 ? -9.580 -11.580 20.351 1.00 29.18 179 GLY A C 1
ATOM 1432 O O . GLY A 1 182 ? -8.379 -11.449 20.604 1.00 29.99 179 GLY A O 1
ATOM 1433 N N . ILE A 1 183 ? -10.466 -10.616 20.599 1.00 26.84 180 ILE A N 1
ATOM 1434 C CA . ILE A 1 183 ? -10.069 -9.400 21.305 1.00 27.88 180 ILE A CA 1
ATOM 1435 C C . ILE A 1 183 ? -9.400 -9.741 22.626 1.00 25.55 180 ILE A C 1
ATOM 1436 O O . ILE A 1 183 ? -8.355 -9.177 22.973 1.00 30.14 180 ILE A O 1
ATOM 1441 N N . ALA A 1 184 ? -9.973 -10.696 23.366 1.00 28.31 181 ALA A N 1
ATOM 1442 C CA . ALA A 1 184 ? -9.399 -11.097 24.646 1.00 28.96 181 ALA A CA 1
ATOM 1443 C C . ALA A 1 184 ? -7.987 -11.648 24.483 1.00 28.96 181 ALA A C 1
ATOM 1444 O O . ALA A 1 184 ? -7.109 -11.356 25.301 1.00 30.69 181 ALA A O 1
ATOM 1446 N N . GLU A 1 185 ? -7.756 -12.465 23.448 1.00 30.37 182 GLU A N 1
ATOM 1447 C CA . GLU A 1 185 ? -6.412 -12.993 23.208 1.00 30.97 182 GLU A CA 1
ATOM 1448 C C . GLU A 1 185 ? -5.428 -11.870 22.902 1.00 33.55 182 GLU A C 1
ATOM 1449 O O . GLU A 1 185 ? -4.322 -11.827 23.454 1.00 30.42 182 GLU A O 1
ATOM 1455 N N . GLY A 1 186 ? -5.813 -10.956 22.007 1.00 29.62 183 GLY A N 1
ATOM 1456 C CA . GLY A 1 186 ? -4.937 -9.841 21.680 1.00 28.47 183 GLY A CA 1
ATOM 1457 C C . GLY A 1 186 ? -4.681 -8.939 22.872 1.00 28.50 183 GLY A C 1
ATOM 1458 O O . GLY A 1 186 ? -3.539 -8.557 23.145 1.00 31.26 183 GLY A O 1
ATOM 1459 N N . TYR A 1 187 ? -5.744 -8.585 23.601 1.00 28.47 184 TYR A N 1
ATOM 1460 C CA . TYR A 1 187 ? -5.607 -7.628 24.694 1.00 26.99 184 TYR A CA 1
ATOM 1461 C C . TYR A 1 187 ? -4.654 -8.146 25.763 1.00 28.38 184 TYR A C 1
ATOM 1462 O O . TYR A 1 187 ? -3.840 -7.390 26.305 1.00 29.66 184 TYR A O 1
ATOM 1471 N N . LYS A 1 188 ? -4.730 -9.442 26.050 1.00 31.80 185 LYS A N 1
ATOM 1472 C CA . LYS A 1 188 ? -3.850 -10.068 27.029 1.00 29.30 185 LYS A CA 1
ATOM 1473 C C . LYS A 1 188 ? -2.384 -9.947 26.618 1.00 29.51 185 LYS A C 1
ATOM 1474 O O . LYS A 1 188 ? -1.505 -9.739 27.466 1.00 33.46 185 LYS A O 1
ATOM 1480 N N . ARG A 1 189 ? -2.103 -10.055 25.322 1.00 28.28 186 ARG A N 1
ATOM 1481 C CA . ARG A 1 189 ? -0.745 -9.881 24.822 1.00 27.75 186 ARG A CA 1
ATOM 1482 C C . ARG A 1 189 ? -0.352 -8.417 24.653 1.00 27.63 186 ARG A C 1
ATOM 1483 O O . ARG A 1 189 ? 0.844 -8.102 24.661 1.00 28.67 186 ARG A O 1
ATOM 1491 N N . PHE A 1 190 ? -1.328 -7.510 24.509 1.00 27.43 187 PHE A N 1
ATOM 1492 C CA . PHE A 1 190 ? -1.014 -6.134 24.122 1.00 27.16 187 PHE A CA 1
ATOM 1493 C C . PHE A 1 190 ? -2.144 -5.249 24.663 1.00 28.87 187 PHE A C 1
ATOM 1494 O O . PHE A 1 190 ? -3.051 -4.839 23.951 1.00 25.63 187 PHE A O 1
ATOM 1502 N N . ALA A 1 191 ? -2.077 -4.941 25.956 1.00 28.12 188 ALA A N 1
ATOM 1503 C CA . ALA A 1 191 ? -3.218 -4.302 26.612 1.00 28.78 188 ALA A CA 1
ATOM 1504 C C . ALA A 1 191 ? -3.338 -2.809 26.332 1.00 26.88 188 ALA A C 1
ATOM 1505 O O . ALA A 1 191 ? -4.365 -2.212 26.687 1.00 29.08 188 ALA A O 1
ATOM 1507 N N . THR A 1 192 ? -2.335 -2.191 25.717 1.00 25.33 189 THR A N 1
ATOM 1508 C CA . THR A 1 192 ? -2.368 -0.766 25.428 1.00 28.98 189 THR A CA 1
ATOM 1509 C C . THR A 1 192 ? -2.754 -0.470 23.985 1.00 26.51 189 THR A C 1
ATOM 1510 O O . THR A 1 192 ? -2.904 0.701 23.630 1.00 29.15 189 THR A O 1
ATOM 1514 N N . GLY A 1 193 ? -2.921 -1.494 23.147 1.00 25.27 190 GLY A N 1
ATOM 1515 C CA . GLY A 1 193 ? -3.317 -1.252 21.777 1.00 22.11 190 GLY A CA 1
ATOM 1516 C C . GLY A 1 193 ? -4.715 -0.684 21.687 1.00 25.26 190 GLY A C 1
ATOM 1517 O O . GLY A 1 193 ? -5.512 -0.776 22.620 1.00 26.40 190 GLY A O 1
ATOM 1518 N N . THR A 1 194 ? -5.014 -0.080 20.539 1.00 20.49 191 THR A N 1
ATOM 1519 C CA . THR A 1 194 ? -6.380 0.334 20.234 1.00 18.38 191 THR A CA 1
ATOM 1520 C C . THR A 1 194 ? -7.004 -0.732 19.347 1.00 20.57 191 THR A C 1
ATOM 1521 O O . THR A 1 194 ? -6.475 -1.037 18.272 1.00 23.76 191 THR A O 1
ATOM 1525 N N . TYR A 1 195 ? -8.109 -1.320 19.808 1.00 18.89 192 TYR A N 1
ATOM 1526 C CA . TYR A 1 195 ? -8.813 -2.352 19.063 1.00 18.75 192 TYR A CA 1
ATOM 1527 C C . TYR A 1 195 ? -10.120 -1.748 18.594 1.00 20.28 192 TYR A C 1
ATOM 1528 O O . TYR A 1 195 ? -10.873 -1.192 19.401 1.00 25.52 192 TYR A O 1
ATOM 1537 N N . ALA A 1 196 ? -10.377 -1.847 17.302 1.00 20.35 193 ALA A N 1
ATOM 1538 C CA . ALA A 1 196 ? -11.607 -1.319 16.726 1.00 19.90 193 ALA A CA 1
ATOM 1539 C C . ALA A 1 196 ? -12.329 -2.488 16.091 1.00 22.19 193 ALA A C 1
ATOM 1540 O O . ALA A 1 196 ? -11.774 -3.164 15.217 1.00 21.17 193 ALA A O 1
ATOM 1542 N N . LEU A 1 197 ? -13.559 -2.727 16.537 1.00 18.31 194 LEU A N 1
ATOM 1543 C CA . LEU A 1 197 ? -14.368 -3.847 16.080 1.00 21.77 194 LEU A CA 1
ATOM 1544 C C . LEU A 1 197 ? -15.573 -3.294 15.333 1.00 21.74 194 LEU A C 1
ATOM 1545 O O . LEU A 1 197 ? -16.340 -2.493 15.886 1.00 23.58 194 LEU A O 1
ATOM 1550 N N . TRP A 1 198 ? -15.754 -3.741 14.096 1.00 20.54 195 TRP A N 1
ATOM 1551 C CA . TRP A 1 198 ? -16.947 -3.405 13.334 1.00 19.58 195 TRP A CA 1
ATOM 1552 C C . TRP A 1 198 ? -17.985 -4.502 13.507 1.00 20.63 195 TRP A C 1
ATOM 1553 O O . TRP A 1 198 ? -17.657 -5.691 13.515 1.00 20.66 195 TRP A O 1
ATOM 1564 N N . TYR A 1 199 ? -19.244 -4.097 13.673 1.00 22.16 196 TYR A N 1
ATOM 1565 C CA . TYR A 1 199 ? -20.327 -5.056 13.816 1.00 24.33 196 TYR A CA 1
ATOM 1566 C C . TYR A 1 199 ? -21.556 -4.568 13.059 1.00 22.43 196 TYR A C 1
ATOM 1567 O O . TYR A 1 199 ? -21.805 -3.359 12.975 1.00 20.98 196 TYR A O 1
ATOM 1576 N N . PRO A 1 200 ? -22.329 -5.490 12.482 1.00 26.74 197 PRO A N 1
ATOM 1577 C CA . PRO A 1 200 ? -23.618 -5.116 11.895 1.00 23.04 197 PRO A CA 1
ATOM 1578 C C . PRO A 1 200 ? -24.734 -5.348 12.894 1.00 22.19 197 PRO A C 1
ATOM 1579 O O . PRO A 1 200 ? -24.631 -6.259 13.718 1.00 22.78 197 PRO A O 1
ATOM 1583 N N . VAL A 1 201 ? -25.797 -4.550 12.848 1.00 24.13 198 VAL A N 1
ATOM 1584 C CA . VAL A 1 201 ? -27.002 -4.825 13.614 1.00 24.11 198 VAL A CA 1
ATOM 1585 C C . VAL A 1 201 ? -27.998 -5.438 12.645 1.00 22.89 198 VAL A C 1
ATOM 1586 O O . VAL A 1 201 ? -28.555 -4.744 11.791 1.00 21.62 198 VAL A O 1
ATOM 1590 N N . VAL A 1 202 ? -28.180 -6.748 12.730 1.00 24.71 199 VAL A N 1
ATOM 1591 C CA . VAL A 1 202 ? -29.290 -7.430 12.067 1.00 26.39 199 VAL A CA 1
ATOM 1592 C C . VAL A 1 202 ? -30.388 -7.767 13.069 1.00 30.34 199 VAL A C 1
ATOM 1593 O O . VAL A 1 202 ? -31.521 -7.305 12.938 1.00 29.72 199 VAL A O 1
ATOM 1597 N N . LEU A 1 203 ? -30.055 -8.523 14.106 1.00 31.48 200 LEU A N 1
ATOM 1598 C CA . LEU A 1 203 ? -30.917 -8.694 15.276 1.00 29.41 200 LEU A CA 1
ATOM 1599 C C . LEU A 1 203 ? -30.225 -8.038 16.461 1.00 29.18 200 LEU A C 1
ATOM 1600 O O . LEU A 1 203 ? -29.078 -8.377 16.775 1.00 31.22 200 LEU A O 1
ATOM 1605 N N . ARG A 1 204 ? -30.915 -7.099 17.109 1.00 29.72 201 ARG A N 1
ATOM 1606 C CA . ARG A 1 204 ? -30.333 -6.422 18.263 1.00 31.33 201 ARG A CA 1
ATOM 1607 C C . ARG A 1 204 ? -29.904 -7.419 19.331 1.00 31.72 201 ARG A C 1
ATOM 1608 O O . ARG A 1 204 ? -28.899 -7.202 20.017 1.00 29.43 201 ARG A O 1
ATOM 1616 N N . GLN A 1 205 ? -30.639 -8.527 19.463 1.00 31.24 202 GLN A N 1
ATOM 1617 C CA . GLN A 1 205 ? -30.318 -9.537 20.469 1.00 35.23 202 GLN A CA 1
ATOM 1618 C C . GLN A 1 205 ? -28.884 -10.040 20.334 1.00 34.28 202 GLN A C 1
ATOM 1619 O O . GLN A 1 205 ? -28.199 -10.256 21.343 1.00 35.90 202 GLN A O 1
ATOM 1625 N N . GLN A 1 206 ? -28.407 -10.232 19.101 1.00 32.87 203 GLN A N 1
ATOM 1626 C CA . GLN A 1 206 ? -27.054 -10.742 18.910 1.00 33.48 203 GLN A CA 1
ATOM 1627 C C . GLN A 1 206 ? -26.016 -9.742 19.400 1.00 32.34 203 GLN A C 1
ATOM 1628 O O . GLN A 1 206 ? -25.015 -10.128 20.016 1.00 29.02 203 GLN A O 1
ATOM 1634 N N . ILE A 1 207 ? -26.223 -8.459 19.104 1.00 31.02 204 ILE A N 1
ATOM 1635 C CA . ILE A 1 207 ? -25.304 -7.424 19.562 1.00 32.43 204 ILE A CA 1
ATOM 1636 C C . ILE A 1 207 ? -25.407 -7.245 21.072 1.00 29.89 204 ILE A C 1
ATOM 1637 O O . ILE A 1 207 ? -24.403 -7.012 21.756 1.00 31.69 204 ILE A O 1
ATOM 1642 N N . LYS A 1 208 ? -26.614 -7.379 21.626 1.00 30.44 205 LYS A N 1
ATOM 1643 C CA . LYS A 1 208 ? -26.737 -7.326 23.078 1.00 34.34 205 LYS A CA 1
ATOM 1644 C C . LYS A 1 208 ? -25.915 -8.432 23.739 1.00 31.89 205 LYS A C 1
ATOM 1645 O O . LYS A 1 208 ? -25.202 -8.189 24.722 1.00 32.66 205 LYS A O 1
ATOM 1651 N N . ARG A 1 209 ? -25.968 -9.646 23.184 1.00 32.17 206 ARG A N 1
ATOM 1652 C CA . ARG A 1 209 ? -25.195 -10.753 23.746 1.00 31.73 206 ARG A CA 1
ATOM 1653 C C . ARG A 1 209 ? -23.694 -10.547 23.557 1.00 32.92 206 ARG A C 1
ATOM 1654 O O . ARG A 1 209 ? -22.904 -10.848 24.461 1.00 33.48 206 ARG A O 1
ATOM 1662 N N . MET A 1 210 ? -23.280 -10.064 22.381 1.00 30.54 207 MET A N 1
ATOM 1663 C CA . MET A 1 210 ? -21.854 -9.851 22.124 1.00 30.04 207 MET A CA 1
ATOM 1664 C C . MET A 1 210 ? -21.271 -8.850 23.111 1.00 32.46 207 MET A C 1
ATOM 1665 O O . MET A 1 210 ? -20.203 -9.081 23.700 1.00 30.04 207 MET A O 1
ATOM 1670 N N . ILE A 1 211 ? -21.970 -7.730 23.309 1.00 34.12 208 ILE A N 1
ATOM 1671 C CA . ILE A 1 211 ? -21.505 -6.705 24.236 1.00 33.21 208 ILE A CA 1
ATOM 1672 C C . ILE A 1 211 ? -21.452 -7.252 25.659 1.00 34.96 208 ILE A C 1
ATOM 1673 O O . ILE A 1 211 ? -20.510 -6.975 26.413 1.00 34.35 208 ILE A O 1
ATOM 1678 N N . HIS A 1 212 ? -22.446 -8.059 26.040 1.00 33.08 209 HIS A N 1
ATOM 1679 C CA . HIS A 1 212 ? -22.410 -8.712 27.347 1.00 36.78 209 HIS A CA 1
ATOM 1680 C C . HIS A 1 212 ? -21.160 -9.572 27.496 1.00 33.86 209 HIS A C 1
ATOM 1681 O O . HIS A 1 212 ? -20.487 -9.541 28.533 1.00 34.34 209 HIS A O 1
ATOM 1688 N N . ASP A 1 213 ? -20.825 -10.341 26.460 1.00 32.13 210 ASP A N 1
ATOM 1689 C CA . ASP A 1 213 ? -19.600 -11.128 26.502 1.00 33.67 210 ASP A CA 1
ATOM 1690 C C . ASP A 1 213 ? -18.375 -10.226 26.586 1.00 36.03 210 ASP A C 1
ATOM 1691 O O . ASP A 1 213 ? -17.417 -10.527 27.310 1.00 33.90 210 ASP A O 1
ATOM 1696 N N . LEU A 1 214 ? -18.394 -9.107 25.864 1.00 31.72 211 LEU A N 1
ATOM 1697 C CA . LEU A 1 214 ? -17.248 -8.203 25.885 1.00 34.12 211 LEU A CA 1
ATOM 1698 C C . LEU A 1 214 ? -17.030 -7.630 27.275 1.00 33.98 211 LEU A C 1
ATOM 1699 O O . LEU A 1 214 ? -15.894 -7.574 27.758 1.00 36.72 211 LEU A O 1
ATOM 1704 N N . GLU A 1 215 ? -18.107 -7.200 27.937 1.00 36.90 212 GLU A N 1
ATOM 1705 C CA . GLU A 1 215 ? -17.981 -6.735 29.314 1.00 38.06 212 GLU A CA 1
ATOM 1706 C C . GLU A 1 215 ? -17.385 -7.814 30.216 1.00 38.89 212 GLU A C 1
ATOM 1707 O O . GLU A 1 215 ? -16.614 -7.501 31.132 1.00 37.45 212 GLU A O 1
ATOM 1713 N N . ALA A 1 216 ? -17.704 -9.087 29.955 1.00 36.83 213 ALA A N 1
ATOM 1714 C CA . ALA A 1 216 ? -17.241 -10.173 30.814 1.00 37.79 213 ALA A CA 1
ATOM 1715 C C . ALA A 1 216 ? -15.745 -10.420 30.701 1.00 40.45 213 ALA A C 1
ATOM 1716 O O . ALA A 1 216 ? -15.176 -11.088 31.570 1.00 41.65 213 ALA A O 1
ATOM 1718 N N . THR A 1 217 ? -15.094 -9.912 29.654 1.00 37.67 214 THR A N 1
ATOM 1719 C CA . THR A 1 217 ? -13.644 -10.029 29.571 1.00 38.07 214 THR A CA 1
ATOM 1720 C C . THR A 1 217 ? -12.936 -9.239 30.663 1.00 39.58 214 THR A C 1
ATOM 1721 O O . THR A 1 217 ? -11.751 -9.483 30.915 1.00 37.60 214 THR A O 1
ATOM 1725 N N . GLY A 1 218 ? -13.620 -8.292 31.306 1.00 36.05 215 GLY A N 1
ATOM 1726 C CA . GLY A 1 218 ? -12.979 -7.408 32.260 1.00 34.31 215 GLY A CA 1
ATOM 1727 C C . GLY A 1 218 ? -12.284 -6.208 31.654 1.00 32.90 215 GLY A C 1
ATOM 1728 O O . GLY A 1 218 ? -11.797 -5.351 32.402 1.00 36.82 215 GLY A O 1
ATOM 1729 N N . ILE A 1 219 ? -12.242 -6.104 30.327 1.00 34.49 216 ILE A N 1
ATOM 1730 C CA . ILE A 1 219 ? -11.517 -5.024 29.668 1.00 32.46 216 ILE A CA 1
ATOM 1731 C C . ILE A 1 219 ? -12.246 -3.708 29.898 1.00 33.64 216 ILE A C 1
ATOM 1732 O O . ILE A 1 219 ? -13.473 -3.631 29.766 1.00 33.25 216 ILE A O 1
ATOM 1737 N N . ARG A 1 220 ? -11.497 -2.668 30.253 1.00 32.47 217 ARG A N 1
ATOM 1738 C CA . ARG A 1 220 ? -12.048 -1.344 30.509 1.00 34.34 217 ARG A CA 1
ATOM 1739 C C . ARG A 1 220 ? -11.820 -0.429 29.309 1.00 32.20 217 ARG A C 1
ATOM 1740 O O . ARG A 1 220 ? -11.121 -0.773 28.352 1.00 29.86 217 ARG A O 1
ATOM 1748 N N . LYS A 1 221 ? -12.427 0.758 29.377 1.00 30.17 218 LYS A N 1
ATOM 1749 C CA . LYS A 1 221 ? -12.246 1.811 28.375 1.00 24.40 218 LYS A CA 1
ATOM 1750 C C . LYS A 1 221 ? -12.711 1.357 26.985 1.00 26.32 218 LYS A C 1
ATOM 1751 O O . LYS A 1 221 ? -11.947 1.317 26.014 1.00 26.95 218 LYS A O 1
ATOM 1757 N N . ILE A 1 222 ? -14.002 1.031 26.897 1.00 26.40 219 ILE A N 1
ATOM 1758 C CA . ILE A 1 222 ? -14.595 0.489 25.682 1.00 24.00 219 ILE A CA 1
ATOM 1759 C C . ILE A 1 222 ? -15.656 1.474 25.221 1.00 27.12 219 ILE A C 1
ATOM 1760 O O . ILE A 1 222 ? -16.686 1.633 25.888 1.00 25.40 219 ILE A O 1
ATOM 1765 N N . LEU A 1 223 ? -15.432 2.103 24.071 1.00 25.88 220 LEU A N 1
ATOM 1766 C CA . LEU A 1 223 ? -16.350 3.083 23.499 1.00 26.13 220 LEU A CA 1
ATOM 1767 C C . LEU A 1 223 ? -17.188 2.431 22.406 1.00 22.96 220 LEU A C 1
ATOM 1768 O O . LEU A 1 223 ? -16.726 1.521 21.712 1.00 23.71 220 LEU A O 1
ATOM 1773 N N . GLN A 1 224 ? -18.445 2.874 22.271 1.00 23.00 221 GLN A N 1
ATOM 1774 C CA . GLN A 1 224 ? -19.338 2.355 21.245 1.00 21.82 221 GLN A CA 1
ATOM 1775 C C . GLN A 1 224 ? -19.854 3.502 20.386 1.00 22.60 221 GLN A C 1
ATOM 1776 O O . GLN A 1 224 ? -20.352 4.499 20.913 1.00 24.85 221 GLN A O 1
ATOM 1782 N N . ILE A 1 225 ? -19.731 3.353 19.066 1.00 22.91 222 ILE A N 1
ATOM 1783 C CA . ILE A 1 225 ? -20.155 4.336 18.077 1.00 21.67 222 ILE A CA 1
ATOM 1784 C C . ILE A 1 225 ? -21.075 3.603 17.109 1.00 21.23 222 ILE A C 1
ATOM 1785 O O . ILE A 1 225 ? -20.644 2.653 16.449 1.00 22.77 222 ILE A O 1
ATOM 1790 N N . GLU A 1 226 ? -22.336 4.034 17.004 1.00 22.49 223 GLU A N 1
ATOM 1791 C CA . GLU A 1 226 ? -23.269 3.270 16.183 1.00 23.55 223 GLU A CA 1
ATOM 1792 C C . GLU A 1 226 ? -24.104 4.212 15.336 1.00 20.82 223 GLU A C 1
ATOM 1793 O O . GLU A 1 226 ? -24.576 5.241 15.829 1.00 25.09 223 GLU A O 1
ATOM 1799 N N . LEU A 1 227 ? -24.263 3.867 14.058 1.00 20.84 224 LEU A N 1
ATOM 1800 C CA . LEU A 1 227 ? -25.074 4.640 13.123 1.00 22.79 224 LEU A CA 1
ATOM 1801 C C . LEU A 1 227 ? -26.149 3.713 12.568 1.00 19.37 224 LEU A C 1
ATOM 1802 O O . LEU A 1 227 ? -25.841 2.704 11.924 1.00 20.26 224 LEU A O 1
ATOM 1807 N N . ALA A 1 228 ? -27.413 4.031 12.844 1.00 22.66 225 ALA A N 1
ATOM 1808 C CA . ALA A 1 228 ? -28.542 3.242 12.373 1.00 23.54 225 ALA A CA 1
ATOM 1809 C C . ALA A 1 228 ? -29.253 4.043 11.293 1.00 22.52 225 ALA A C 1
ATOM 1810 O O . ALA A 1 228 ? -29.504 5.236 11.482 1.00 20.98 225 ALA A O 1
ATOM 1812 N N . VAL A 1 229 ? -29.534 3.398 10.155 1.00 21.05 226 VAL A N 1
ATOM 1813 C CA . VAL A 1 229 ? -30.331 4.018 9.094 1.00 24.12 226 VAL A CA 1
ATOM 1814 C C . VAL A 1 229 ? -31.810 3.699 9.237 1.00 26.33 226 VAL A C 1
ATOM 1815 O O . VAL A 1 229 ? -32.647 4.382 8.627 1.00 25.15 226 VAL A O 1
ATOM 1819 N N . LEU A 1 230 ? -32.145 2.665 9.992 1.00 22.94 227 LEU A N 1
ATOM 1820 C CA . LEU A 1 230 ? -33.516 2.307 10.312 1.00 23.10 227 LEU A CA 1
ATOM 1821 C C . LEU A 1 230 ? -33.534 1.850 11.761 1.00 25.77 227 LEU A C 1
ATOM 1822 O O . LEU A 1 230 ? -32.508 1.408 12.287 1.00 24.45 227 LEU A O 1
ATOM 1827 N N . PRO A 1 231 ? -34.674 1.949 12.434 1.00 24.02 228 PRO A N 1
ATOM 1828 C CA . PRO A 1 231 ? -34.772 1.360 13.765 1.00 22.42 228 PRO A CA 1
ATOM 1829 C C . PRO A 1 231 ? -34.627 -0.153 13.684 1.00 23.67 228 PRO A C 1
ATOM 1830 O O . PRO A 1 231 ? -34.777 -0.761 12.621 1.00 26.03 228 PRO A O 1
ATOM 1834 N N . ASP A 1 232 ? -34.318 -0.754 14.836 1.00 23.93 229 ASP A N 1
ATOM 1835 C CA . ASP A 1 232 ? -34.101 -2.193 14.93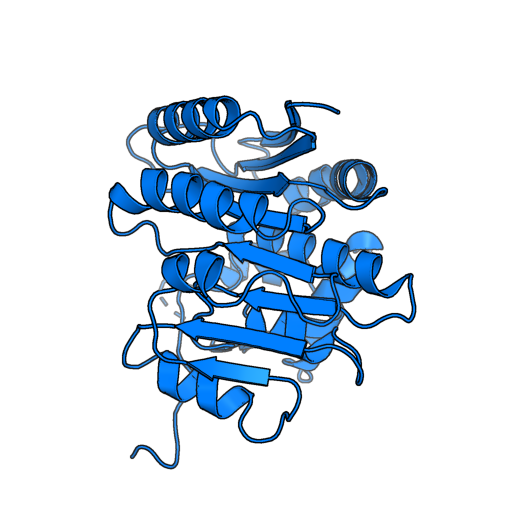0 1.00 25.19 229 ASP A CA 1
ATOM 1836 C C . ASP A 1 232 ? -35.287 -2.965 14.362 1.00 27.70 229 ASP A C 1
ATOM 1837 O O . ASP A 1 232 ? -36.444 -2.573 14.521 1.00 31.35 229 ASP A O 1
ATOM 1842 N N . SER A 1 233 ? -34.987 -4.102 13.736 1.00 32.61 230 SER A N 1
ATOM 1843 C CA . SER A 1 233 ? -36.002 -4.936 13.117 1.00 33.75 230 SER A CA 1
ATOM 1844 C C . SER A 1 233 ? -35.640 -6.403 13.307 1.00 36.36 230 SER A C 1
ATOM 1845 O O . SER A 1 233 ? -34.528 -6.748 13.716 1.00 36.57 230 SER A O 1
ATOM 1848 N N . ASP A 1 234 ? -36.600 -7.275 13.003 1.00 35.01 231 ASP A N 1
ATOM 1849 C CA . ASP A 1 234 ? -36.343 -8.707 12.910 1.00 36.66 231 ASP A CA 1
ATOM 1850 C C . ASP A 1 234 ? -36.411 -9.214 11.473 1.00 34.65 231 ASP A C 1
ATOM 1851 O O . ASP A 1 234 ? -36.354 -10.430 11.247 1.00 39.96 231 ASP A O 1
ATOM 1856 N N . ARG A 1 235 ? -36.522 -8.306 10.489 1.00 34.45 232 ARG A N 1
ATOM 1857 C CA . ARG A 1 235 ? -36.731 -8.745 9.113 1.00 36.86 232 ARG A CA 1
ATOM 1858 C C . ARG A 1 235 ? -36.235 -7.754 8.063 1.00 37.28 232 ARG A C 1
ATOM 1859 O O . ARG A 1 235 ? -36.613 -7.884 6.893 1.00 35.57 232 ARG A O 1
ATOM 1867 N N . ARG A 1 236 ? -35.395 -6.782 8.428 1.00 35.01 233 ARG A N 1
ATOM 1868 C CA . ARG A 1 236 ? -34.939 -5.765 7.489 1.00 33.48 233 ARG A CA 1
ATOM 1869 C C . ARG A 1 236 ? -33.454 -5.887 7.164 1.00 32.25 233 ARG A C 1
ATOM 1870 O O . ARG A 1 236 ? -32.862 -4.931 6.655 1.00 29.90 233 ARG A O 1
ATOM 1878 N N . GLY A 1 237 ? -32.845 -7.042 7.429 1.00 27.21 234 GLY A N 1
ATOM 1879 C CA . GLY A 1 237 ? -31.423 -7.087 7.171 1.00 28.83 234 GLY A CA 1
ATOM 1880 C C . GLY A 1 237 ? -30.703 -6.136 8.105 1.00 29.68 234 GLY A C 1
ATOM 1881 O O . GLY A 1 237 ? -31.175 -5.827 9.201 1.00 27.91 234 GLY A O 1
ATOM 1882 N N . MET A 1 238 ? -29.550 -5.644 7.655 1.00 25.39 235 MET A N 1
ATOM 1883 C CA . MET A 1 238 ? -28.717 -4.778 8.485 1.00 26.18 235 MET A CA 1
ATOM 1884 C C . MET A 1 238 ? -29.332 -3.384 8.541 1.00 25.98 235 MET A C 1
ATOM 1885 O O . MET A 1 238 ? -29.311 -2.650 7.551 1.00 28.04 235 MET A O 1
ATOM 1890 N N . THR A 1 239 ? -29.850 -3.001 9.706 1.00 26.02 236 THR A N 1
ATOM 1891 C CA . THR A 1 239 ? -30.426 -1.678 9.899 1.00 25.36 236 THR A CA 1
ATOM 1892 C C . THR A 1 239 ? -29.423 -0.674 10.452 1.00 21.63 236 THR A C 1
ATOM 1893 O O . THR A 1 239 ? -29.716 0.525 10.501 1.00 24.26 236 THR A O 1
ATOM 1897 N N . ALA A 1 240 ? -28.247 -1.130 10.872 1.00 21.24 237 ALA A N 1
ATOM 1898 C CA . ALA A 1 240 ? -27.319 -0.271 11.598 1.00 22.85 237 ALA A CA 1
ATOM 1899 C C . ALA A 1 240 ? -25.992 -0.989 11.600 1.00 21.31 237 ALA A C 1
ATOM 1900 O O . ALA A 1 240 ? -25.930 -2.201 11.374 1.00 20.29 237 ALA A O 1
ATOM 1902 N N . SER A 1 241 ? -24.934 -0.227 11.873 1.00 21.73 238 SER A N 1
ATOM 1903 C CA . SER A 1 241 ? -23.621 -0.805 12.107 1.00 22.11 238 SER A CA 1
ATOM 1904 C C . SER A 1 241 ? -22.898 0.051 13.132 1.00 19.74 238 SER A C 1
ATOM 1905 O O . SER A 1 241 ? -23.270 1.203 13.389 1.00 20.18 238 SER A O 1
ATOM 1908 N N . GLY A 1 242 ? -21.839 -0.512 13.709 1.00 21.47 239 GLY A N 1
ATOM 1909 C CA . GLY A 1 242 ? -21.129 0.237 14.716 1.00 19.95 239 GLY A CA 1
ATOM 1910 C C . GLY A 1 242 ? -19.655 -0.088 14.747 1.00 21.16 239 GLY A C 1
ATOM 1911 O O . GLY A 1 242 ? -19.179 -1.052 14.135 1.00 22.83 239 GLY A O 1
ATOM 1912 N N . MET A 1 243 ? -18.942 0.734 15.496 1.00 22.88 240 MET A N 1
ATOM 1913 C CA . MET A 1 243 ? -17.540 0.495 15.807 1.00 19.99 240 MET A CA 1
ATOM 1914 C C . MET A 1 243 ? -17.409 0.492 17.319 1.00 20.84 240 MET A C 1
ATOM 1915 O O . MET A 1 243 ? -17.745 1.487 17.969 1.00 22.94 240 MET A O 1
ATOM 1920 N N . ILE A 1 244 ? -16.902 -0.605 17.873 1.00 21.88 241 ILE A N 1
ATOM 1921 C CA . ILE A 1 244 ? -16.572 -0.696 19.290 1.00 20.24 241 ILE A CA 1
ATOM 1922 C C . ILE A 1 244 ? -15.060 -0.534 19.376 1.00 21.07 241 ILE A C 1
ATOM 1923 O O . ILE A 1 244 ? -14.318 -1.242 18.681 1.00 23.03 241 ILE A O 1
ATOM 1928 N N . VAL A 1 245 ? -14.603 0.426 20.178 1.00 21.58 242 VAL A N 1
ATOM 1929 C CA . VAL A 1 245 ? -13.186 0.806 20.210 1.00 18.40 242 VAL A CA 1
ATOM 1930 C C . VAL A 1 245 ? -12.689 0.682 21.639 1.00 24.76 242 VAL A C 1
ATOM 1931 O O . VAL A 1 245 ? -13.187 1.375 22.539 1.00 24.23 242 VAL A O 1
ATOM 1935 N N . ILE A 1 246 ? -11.702 -0.189 21.841 1.00 22.79 243 ILE A N 1
ATOM 1936 C CA . ILE A 1 246 ? -11.050 -0.374 23.130 1.00 20.44 243 ILE A CA 1
ATOM 1937 C C . ILE A 1 246 ? -9.804 0.496 23.108 1.00 21.74 243 ILE A C 1
ATOM 1938 O O . ILE A 1 246 ? -9.063 0.490 22.118 1.00 25.88 243 ILE A O 1
ATOM 1943 N N . ASN A 1 247 ? -9.577 1.247 24.182 1.00 24.67 244 ASN A N 1
ATOM 1944 C CA . ASN A 1 247 ? -8.501 2.236 24.242 1.00 22.95 244 ASN A CA 1
ATOM 1945 C C . ASN A 1 247 ? -8.627 3.254 23.112 1.00 22.71 244 ASN A C 1
ATOM 1946 O O . ASN A 1 247 ? -7.712 3.420 22.297 1.00 22.43 244 ASN A O 1
ATOM 1951 N N . PRO A 1 248 ? -9.749 3.962 23.013 1.00 21.86 245 PRO A N 1
ATOM 1952 C CA . PRO A 1 248 ? -9.892 4.919 21.929 1.00 22.44 245 PRO A CA 1
ATOM 1953 C C . PRO A 1 248 ? -8.946 6.086 22.142 1.00 25.17 245 PRO A C 1
ATOM 1954 O O . PRO A 1 248 ? -8.676 6.475 23.289 1.00 23.19 245 PRO A O 1
ATOM 1958 N N . PRO A 1 249 ? -8.425 6.678 21.068 1.00 23.42 246 PRO A N 1
ATOM 1959 C CA . PRO A 1 249 ? -7.596 7.876 21.226 1.00 27.65 246 PRO A CA 1
ATOM 1960 C C . PRO A 1 249 ? -8.374 8.994 21.905 1.00 28.01 246 PRO A C 1
ATOM 1961 O O . PRO A 1 249 ? -9.607 9.014 21.913 1.00 26.42 246 PRO A O 1
ATOM 1965 N N . TRP A 1 250 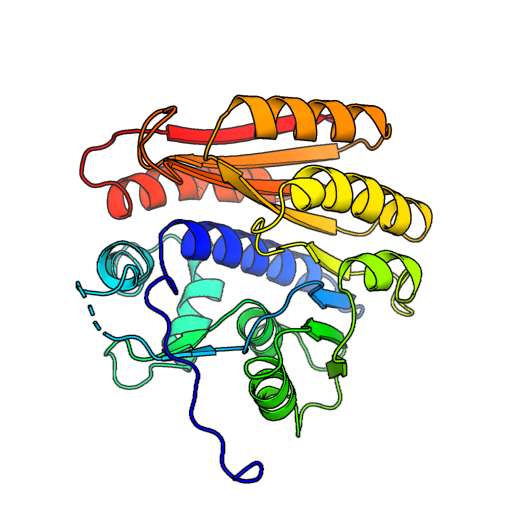? -7.617 9.956 22.448 1.00 26.90 247 TRP A N 1
ATOM 1966 C CA . TRP A 1 250 ? -8.174 10.939 23.375 1.00 27.22 247 TRP A CA 1
ATOM 1967 C C . TRP A 1 250 ? -9.319 11.740 22.759 1.00 26.66 247 TRP A C 1
ATOM 1968 O O . TRP A 1 250 ? -10.286 12.074 23.449 1.00 28.53 247 TRP A O 1
ATOM 1979 N N . LYS A 1 251 ? -9.232 12.065 21.473 1.00 27.64 248 LYS A N 1
ATOM 1980 C CA . LYS A 1 251 ? -10.214 12.958 20.867 1.00 24.77 248 LYS A CA 1
ATOM 1981 C C . LYS A 1 251 ? -11.331 12.227 20.123 1.00 25.64 248 LYS A C 1
ATOM 1982 O O . LYS A 1 251 ? -12.237 12.886 19.592 1.00 24.32 248 LYS A O 1
ATOM 1988 N N . LEU A 1 252 ? -11.311 10.894 20.103 1.00 24.80 249 LEU A N 1
ATOM 1989 C CA . LEU A 1 252 ? -12.247 10.155 19.249 1.00 23.57 249 LEU A CA 1
ATOM 1990 C C . LEU A 1 252 ? -13.698 10.408 19.637 1.00 26.15 249 LEU A C 1
ATOM 1991 O O . LEU A 1 252 ? -14.543 10.670 18.772 1.00 25.55 249 LEU A O 1
ATOM 1996 N N . GLU A 1 253 ? -14.010 10.330 20.930 1.00 27.26 250 GLU A N 1
ATOM 1997 C CA . GLU A 1 253 ? -15.395 10.528 21.354 1.00 26.06 250 GLU A CA 1
ATOM 1998 C C . GLU A 1 253 ? -15.903 11.913 20.967 1.00 25.70 250 GLU A C 1
ATOM 1999 O O . GLU A 1 253 ? -17.015 12.053 20.443 1.00 26.08 250 GLU A O 1
ATOM 2005 N N . GLN A 1 254 ? -15.093 12.947 21.199 1.00 26.54 251 GLN A N 1
ATOM 2006 C CA . GLN A 1 254 ? -15.478 14.297 20.797 1.00 25.04 251 GLN A CA 1
ATOM 2007 C C . GLN A 1 254 ? -15.612 14.406 19.278 1.00 25.84 251 GLN A C 1
ATOM 2008 O O . GLN A 1 254 ? -16.545 15.039 18.772 1.00 25.34 251 GLN A O 1
ATOM 2014 N N . GLN A 1 255 ? -14.683 13.800 18.528 1.00 25.92 252 GLN A N 1
ATOM 2015 C CA . GLN A 1 255 ? -14.770 13.857 17.070 1.00 23.33 252 GLN A CA 1
ATOM 2016 C C . GLN A 1 255 ? -16.068 13.241 16.563 1.00 23.39 252 GLN A C 1
ATOM 2017 O O . GLN A 1 255 ? -16.721 13.792 15.666 1.00 24.71 252 GLN A O 1
ATOM 2023 N N . MET A 1 256 ? -16.447 12.090 17.108 1.00 25.37 253 MET A N 1
ATOM 2024 C CA . MET A 1 256 ? -17.641 11.420 16.605 1.00 26.19 253 MET A CA 1
ATOM 2025 C C . MET A 1 256 ? -18.907 12.175 17.000 1.00 27.05 253 MET A C 1
ATOM 2026 O O . MET A 1 256 ? -19.860 12.250 16.214 1.00 26.26 253 MET A O 1
ATOM 2031 N N . ASN A 1 257 ? -18.923 12.772 18.195 1.00 25.58 254 ASN A N 1
ATOM 2032 C CA . ASN A 1 257 ? -20.046 13.634 18.565 1.00 27.15 254 ASN A CA 1
ATOM 2033 C C . ASN A 1 257 ? -20.136 14.850 17.650 1.00 28.98 254 ASN A C 1
ATOM 2034 O O . ASN A 1 257 ? -21.237 15.336 17.364 1.00 29.41 254 ASN A O 1
ATOM 2039 N N . ASN A 1 258 ? -18.992 15.340 17.167 1.00 27.86 255 ASN A N 1
ATOM 2040 C CA . ASN A 1 258 ? -18.974 16.465 16.233 1.00 28.08 255 ASN A CA 1
ATOM 2041 C C . ASN A 1 258 ? -19.517 16.075 14.863 1.00 29.86 255 ASN A C 1
ATOM 2042 O O . ASN A 1 258 ? -20.153 16.894 14.190 1.00 30.63 255 ASN A O 1
ATOM 2047 N N . VAL A 1 259 ? -19.254 14.846 14.417 1.00 23.44 256 VAL A N 1
ATOM 2048 C CA . VAL A 1 259 ? -19.448 14.486 13.020 1.00 21.52 256 VAL A CA 1
ATOM 2049 C C . VAL A 1 259 ? -20.673 13.592 12.775 1.00 23.50 256 VAL A C 1
ATOM 2050 O O . VAL A 1 259 ? -21.169 13.551 11.636 1.00 22.61 256 VAL A O 1
ATOM 2054 N N . LEU A 1 260 ? -21.159 12.868 13.783 1.00 24.62 257 LEU A N 1
ATOM 2055 C CA . LEU A 1 260 ? -22.266 11.941 13.545 1.00 25.07 257 LEU A CA 1
ATOM 2056 C C . LEU A 1 260 ? -23.558 12.625 13.112 1.00 25.12 257 LEU A C 1
ATOM 2057 O O . LEU A 1 260 ? -24.206 12.106 12.188 1.00 22.84 257 LEU A O 1
ATOM 2062 N N . PRO A 1 261 ? -23.980 13.757 13.694 1.00 25.56 258 PRO A N 1
ATOM 2063 C CA . PRO A 1 261 ? -25.203 14.409 13.186 1.00 24.52 258 PRO A CA 1
ATOM 2064 C C . PRO A 1 261 ? -25.134 14.767 11.715 1.00 26.74 258 PRO A C 1
ATOM 2065 O O . PRO A 1 261 ? -26.085 14.514 10.968 1.00 27.97 258 PRO A O 1
ATOM 2069 N N . TRP A 1 262 ? -24.018 15.342 11.266 1.00 21.63 259 TRP A N 1
ATOM 2070 C CA . TRP A 1 262 ? -23.882 15.653 9.844 1.00 24.30 259 TRP A CA 1
ATOM 2071 C C . TRP A 1 262 ? -23.886 14.378 9.002 1.00 23.11 259 TRP A C 1
ATOM 2072 O O . TRP A 1 262 ? -24.586 14.290 7.984 1.00 23.69 259 TRP A O 1
ATOM 2083 N N . LEU A 1 263 ? -23.110 13.372 9.418 1.00 22.64 260 LEU A N 1
ATOM 2084 C CA . LEU A 1 263 ? -23.085 12.114 8.675 1.00 21.35 260 LEU A CA 1
ATOM 2085 C C . LEU A 1 263 ? -24.476 11.509 8.583 1.00 20.76 260 LEU A C 1
ATOM 2086 O O . LEU A 1 263 ? -24.882 11.017 7.524 1.00 19.91 260 LEU A O 1
ATOM 2091 N N . HIS A 1 264 ? -25.231 11.550 9.682 1.00 22.72 261 HIS A N 1
ATOM 2092 C CA . HIS A 1 264 ? -26.546 10.936 9.662 1.00 24.02 261 HIS A CA 1
ATOM 2093 C C . HIS A 1 264 ? -27.479 11.717 8.746 1.00 20.77 261 HIS A C 1
ATOM 2094 O O . HIS A 1 264 ? -28.251 11.119 7.995 1.00 21.14 261 HIS A O 1
ATOM 2101 N N . SER A 1 265 ? -27.345 13.050 8.714 1.00 23.68 262 SER A N 1
ATOM 2102 C CA . SER A 1 265 ? -28.217 13.845 7.844 1.00 24.70 262 SER A CA 1
ATOM 2103 C C . SER A 1 265 ? -27.989 13.525 6.375 1.00 24.67 262 SER A C 1
ATOM 2104 O O . SER A 1 265 ? -28.919 13.599 5.564 1.00 28.41 262 SER A O 1
ATOM 2107 N N . LYS A 1 266 ? -26.754 13.185 6.005 1.00 21.42 263 LYS A N 1
ATOM 2108 C CA . LYS A 1 266 ? -26.477 12.881 4.606 1.00 23.25 263 LYS A CA 1
ATOM 2109 C C . LYS A 1 266 ? -26.773 11.425 4.277 1.00 21.22 263 LYS A C 1
ATOM 2110 O O . LYS A 1 266 ? -27.305 11.125 3.202 1.00 26.22 263 LYS A O 1
ATOM 2116 N N . LEU A 1 267 ? -26.412 10.513 5.178 1.00 20.06 264 LEU A N 1
ATOM 2117 C CA . LEU A 1 267 ? -26.566 9.094 4.912 1.00 22.09 264 LEU A CA 1
ATOM 2118 C C . LEU A 1 267 ? -28.003 8.621 5.062 1.00 25.00 264 LEU A C 1
ATOM 2119 O O . LEU A 1 267 ? -28.357 7.582 4.498 1.00 25.33 264 LEU A O 1
ATOM 2124 N N . VAL A 1 268 ? -28.830 9.342 5.813 1.00 25.33 265 VAL A N 1
ATOM 2125 C CA . VAL A 1 268 ? -30.184 8.896 6.135 1.00 24.14 265 VAL A CA 1
ATOM 2126 C C . VAL A 1 268 ? -31.150 10.028 5.792 1.00 23.49 265 VAL A C 1
ATOM 2127 O O . VAL A 1 268 ? -31.533 10.796 6.681 1.00 25.76 265 VAL A O 1
ATOM 2131 N N . PRO A 1 269 ? -31.536 10.193 4.524 1.00 27.11 266 PRO A N 1
ATOM 2132 C CA . PRO A 1 269 ? -32.422 11.314 4.167 1.00 28.72 266 PRO A CA 1
ATOM 2133 C C . PRO A 1 269 ? -33.708 11.363 4.978 1.00 28.73 266 PRO A C 1
ATOM 2134 O O . PRO A 1 269 ? -34.213 12.456 5.253 1.00 30.43 266 PRO A O 1
ATOM 2138 N N . ALA A 1 270 ? -34.235 10.220 5.408 1.00 28.95 267 ALA A N 1
ATOM 2139 C CA . ALA A 1 270 ? -35.496 10.222 6.138 1.00 29.26 267 ALA A CA 1
ATOM 2140 C C . ALA A 1 270 ? -35.334 10.574 7.609 1.00 29.34 267 ALA A C 1
ATOM 2141 O O . ALA A 1 270 ? -36.344 10.713 8.306 1.00 29.30 267 ALA A O 1
ATOM 2143 N N . GLY A 1 271 ? -34.100 10.704 8.102 1.00 25.27 268 GLY A N 1
ATOM 2144 C CA . GLY A 1 271 ? -33.895 11.014 9.501 1.00 26.40 268 GLY A CA 1
ATOM 2145 C C . GLY A 1 271 ? -34.196 9.883 10.455 1.00 25.61 268 GLY A C 1
ATOM 2146 O O . GLY A 1 271 ? -34.220 10.111 11.665 1.00 24.67 268 GLY A O 1
ATOM 2147 N N . THR A 1 272 ? -34.391 8.670 9.947 1.00 23.66 269 THR A N 1
ATOM 2148 C CA . THR A 1 272 ? -34.748 7.512 10.750 1.00 26.59 269 THR A CA 1
ATOM 2149 C C . THR A 1 272 ? -33.501 6.901 11.382 1.00 25.38 269 THR A C 1
ATOM 2150 O O . THR A 1 272 ? -32.362 7.251 11.048 1.00 24.94 269 THR A O 1
ATOM 2154 N N . GLY A 1 273 ? -33.725 5.954 12.288 1.00 21.98 270 GLY A N 1
ATOM 2155 C CA . GLY A 1 273 ? -32.623 5.361 13.029 1.00 22.61 270 GLY A CA 1
ATOM 2156 C C . GLY A 1 273 ? -32.038 6.340 14.029 1.00 24.02 270 GLY A C 1
ATOM 2157 O O . GLY A 1 273 ? -32.746 7.155 14.634 1.00 27.16 270 GLY A O 1
ATOM 2158 N N . HIS A 1 274 ? -30.716 6.289 14.189 1.00 23.97 271 HIS A N 1
ATOM 2159 C CA . HIS A 1 274 ? -30.054 7.084 15.218 1.00 22.10 271 HIS A CA 1
ATOM 2160 C C . HIS A 1 274 ? -28.560 7.079 14.919 1.00 24.18 271 HIS A C 1
ATOM 2161 O O . HIS A 1 274 ? -28.097 6.409 13.991 1.00 24.08 271 HIS A O 1
ATOM 2168 N N . ALA A 1 275 ? -27.813 7.842 15.717 1.00 24.59 272 ALA A N 1
ATOM 2169 C CA . ALA A 1 275 ? -26.356 7.869 15.600 1.00 23.50 272 ALA A CA 1
ATOM 2170 C C . ALA A 1 275 ? -25.829 8.295 16.961 1.00 26.26 272 ALA A C 1
ATOM 2171 O O . ALA A 1 275 ? -26.024 9.446 17.365 1.00 27.30 272 ALA A O 1
ATOM 2173 N N . THR A 1 276 ? -25.188 7.374 17.672 1.00 24.69 273 THR A N 1
ATOM 2174 C CA . THR A 1 276 ? -24.856 7.591 19.069 1.00 27.21 273 THR A CA 1
ATOM 2175 C C . THR A 1 276 ? -23.400 7.253 19.340 1.00 25.98 273 THR A C 1
ATOM 2176 O O . THR A 1 276 ? -22.794 6.429 18.645 1.00 24.71 273 THR A O 1
ATOM 2180 N N . VAL A 1 277 ? -22.863 7.894 20.375 1.00 26.07 274 VAL A N 1
ATOM 2181 C CA . VAL A 1 277 ? -21.576 7.550 20.975 1.00 26.55 274 VAL A CA 1
ATOM 2182 C C . VAL A 1 277 ? -21.785 7.407 22.475 1.00 30.28 274 VAL A C 1
ATOM 2183 O O . VAL A 1 277 ? -22.314 8.319 23.119 1.00 28.48 274 VAL A O 1
ATOM 2187 N N . SER A 1 278 ? -21.334 6.288 23.035 1.00 25.63 275 SER A N 1
ATOM 2188 C CA . SER A 1 278 ? -21.501 6.018 24.453 1.00 27.44 275 SER A CA 1
ATOM 2189 C C . SER A 1 278 ? -20.442 5.016 24.886 1.00 29.27 275 SER A C 1
ATOM 2190 O O . SER A 1 278 ? -19.748 4.416 24.062 1.00 27.52 275 SER A O 1
ATOM 2193 N N . TRP A 1 279 ? -20.321 4.851 26.196 1.00 31.38 276 TRP A N 1
ATOM 2194 C CA . TRP A 1 279 ? -19.328 3.966 26.782 1.00 27.81 276 TRP A CA 1
ATOM 2195 C C . TRP A 1 279 ? -19.987 2.654 27.170 1.00 29.35 276 TRP A C 1
ATOM 2196 O O . TRP A 1 279 ? -20.977 2.646 27.910 1.00 28.49 276 TRP A O 1
ATOM 2207 N N . ILE A 1 280 ? -19.457 1.552 26.645 1.00 26.93 277 ILE A N 1
ATOM 2208 C CA . ILE A 1 280 ? -19.820 0.239 27.165 1.00 27.78 277 ILE A CA 1
ATOM 2209 C C . ILE A 1 280 ? -19.200 0.039 28.537 1.00 30.78 277 ILE A C 1
ATOM 2210 O O . ILE A 1 280 ? -19.875 -0.336 29.500 1.00 33.32 277 ILE A O 1
ATOM 2215 N N . VAL A 1 281 ? -17.892 0.287 28.644 1.00 28.29 278 VAL A N 1
ATOM 2216 C CA . VAL A 1 281 ? -17.170 0.196 29.896 1.00 30.43 278 VAL A CA 1
ATOM 2217 C C . VAL A 1 281 ? -16.255 1.419 29.984 1.00 32.21 278 VAL A C 1
ATOM 2218 O O . VAL A 1 281 ? -15.375 1.581 29.133 1.00 31.96 278 VAL A O 1
ATOM 2222 N N . PRO A 1 282 ? -16.420 2.287 30.964 1.00 32.58 279 PRO A N 1
ATOM 2223 C CA . PRO A 1 282 ? -15.541 3.455 31.089 1.00 35.76 279 PRO A CA 1
ATOM 2224 C C . PRO A 1 282 ? -14.188 3.053 31.669 1.00 35.92 279 PRO A C 1
ATOM 2225 O O . PRO A 1 282 ? -13.911 1.884 31.922 1.00 37.99 279 PRO A O 1
ATOM 2229 N N . GLU A 1 283 ? -13.341 4.059 31.866 1.00 38.70 280 GLU A N 1
ATOM 2230 C CA . GLU A 1 283 ? -12.063 3.868 32.542 1.00 40.40 280 GLU A CA 1
ATOM 2231 C C . GLU A 1 283 ? -12.288 3.272 33.926 1.00 39.12 280 GLU A C 1
ATOM 2232 O O . GLU A 1 283 ? -11.918 2.126 34.173 1.00 42.64 280 GLU A O 1
#

Organism: Escherichia coli (strain K12) (NCBI:txid83333)

Secondary structure (DSSP, 8-state):
-TTSPPPEE-SSTTSHHHHHHHHHHHHHHHHHTTSSS--EEEESS--SSEEE-----GGGTTGGGTTT-TT--GGGHHHHHHHHHT-TTSS--EEE-HHHHHHHHS-TT-EEEEE---TTHHHHHHHHTTT-TTEEEE-S-HHHHHHHS-S-TTS-EEEEE-----STTHHHHHHHHHHHHHHH-TTSEEEEEEEESSHHHHHHHHHHHHHTT---EEEEEEESS---SSSS--EEEEEEES--TTHHHHHHHHHHHHHHHH-TT--SEEEEEEEE--

InterPro domains:
  IPR002052 DNA methylase, N-6 adenine-specific, conserved site [PS00092] (241-247)
  IPR007473 Ribosomal RNA large subunit methyltransferase J [MF_00934] (2-266)
  IPR007473 Ribosomal RNA large subunit methyltransferase J [PF04378] (33-278)
  IPR007473 Ribosomal RNA large subunit methyltransferase J [PTHR37426] (1-280)
  IPR029063 S-adenosyl-L-methionine-dependent methyltransferase superfamily [G3DSA:3.40.50.150] (1-280)
  IPR029063 S-adenosyl-L-methionine-dependent methyltransferase superfamily [SSF53335] (9-279)

Foldseek 3Di:
DLVDADFAADLEFQAALQLFQLLQVLLQLVLVVVDVQEAEEEELAFFQFKHFADCHGRNVLGVVLALPDPPRDPSCVLVSVLQCVVVVVPDRTMHGTPVSSCVVSHDLRYAYEEEHQDPRSQSSNCVVCVPPPRYDYYHDRSLVCLQVCPPDPSLEYEYEAEDPCPDLCSLVSVQVSCLNNCVRRVQYKYKYKDFPQDVVSVVVSLVSNVVSVQAQKKKKKAFLAPHDNPDGGRIMIIIIGNGRPCSLVSQVVNVVVSNVRSHVVSHDDIDMDGSHHD

Radius of gyration: 17.55 Å; Cα contacts (8 Å, |Δi|>4): 547; chains: 1; bounding box: 45×40×48 Å

Solvent-accessible surface area: 12653 Å² total; per-residue (Å²): 87,107,162,156,70,96,81,83,128,28,67,112,5,0,10,17,3,22,0,0,18,6,0,0,0,0,11,0,0,62,20,22,60,115,128,126,118,52,1,18,0,0,0,1,40,6,12,1,0,32,43,52,3,78,238,96,6,49,18,79,75,0,0,30,81,0,16,91,69,155,86,32,23,74,33,0,89,22,0,0,88,6,0,84,64,24,9,185,91,49,102,15,78,64,0,0,4,7,0,0,0,0,51,64,18,11,42,162,80,3,51,3,6,0,0,25,93,76,93,52,21,29,32,10,0,120,37,17,11,131,208,24,126,50,21,137,24,52,107,26,67,3,36,89,5,0,86,64,40,10,49,8,150,29,142,35,3,0,1,0,0,20,4,98,23,149,124,92,92,14,11,54,27,0,10,68,4,0,35,45,0,48,147,86,9,49,113,1,10,0,0,1,24,0,10,0,59,80,44,125,28,0,124,111,2,22,122,42,0,86,83,48,52,10,122,68,0,0,27,0,8,0,0,29,50,82,72,25,99,196,145,40,58,0,0,0,0,0,0,0,1,30,12,22,182,77,0,61,100,28,0,83,85,0,3,89,38,0,22,67,64,8,6,102,84,54,52,30,64,32,67,24,55,92,25,17,76,149

B-factor: mean 30.18, std 7.28, range [14.43, 59.05]

Sequence (278 aa):
GSHMLSYRHSFHAGNHADVLKHTVQSLIIESLKEKDKPFLYLDTHAGAGRYQLGRTGKYLEGIARIWQQDDLPAELEAYINVVKHFNRSGQLRYYPGSPLIARQLLREQDSLQLTELHPSDYPLLRSEFQKDSRARVEKADGFQQLKAKLPPVSRRGLILIDPPYEMKTDYQAVVSGIAEGYKRFATGTYALWYPVVLRQQIKRMIHDLEATGIRKILQIELAVLPDSDRRGMTASGMIVINPPWKLEQQMNNVLPWLHSKLVPAGTGHATVSWIVPE

GO terms:
  GO:0008988 rRNA (adenine-N6-)-methyltransferase activity (F, IDA)
  GO:0070475 rRNA base methylation (P, IDA)
  GO:0005515 protein binding (F, IPI)
  GO:0005829 cytosol (C, IDA)
  GO:0036307 23S rRNA (adenine(2030)-N(6))-methyltransferase activity (F, IDA)
  GO:0015976 carbon utilization (P, IMP)
  GO:0070475 rRNA base methylation (P, IMP)

Nearest PDB structures (foldseek):
  6qdx-assembly1_A  TM=9.990E-01  e=5.211E-60  Escherichia coli
  7p9i-assembly1_A  TM=9.989E-01  e=3.567E-60  Escherichia coli K-12
  7p9i-assembly2_B  TM=9.952E-01  e=2.152E-60  Escherichia coli K-12
  6qdx-assembly4_D  TM=9.993E-01  e=1.262E-59  Escherichia coli
  7p8q-assembly1_A  TM=9.960E-01  e=2.228E-59  Escherichia coli K-12

CATH classification: 3.40.50.150